Protein AF-A0AAD9F6G5-F1 (afdb_monomer_lite)

Organism: Dissostichus eleginoides (NCBI:txid100907)

Radius of gyration: 24.97 Å; chains: 1; bounding box: 61×68×65 Å

Structure (mmCIF, N/CA/C/O backbone):
data_AF-A0AAD9F6G5-F1
#
_entry.id   AF-A0AAD9F6G5-F1
#
loop_
_atom_site.group_PDB
_atom_site.id
_atom_site.type_symbol
_atom_site.label_atom_id
_atom_site.label_alt_id
_atom_site.label_comp_id
_atom_site.label_asym_id
_atom_site.label_entity_id
_atom_site.label_seq_id
_atom_site.pdbx_PDB_ins_code
_atom_site.Cartn_x
_atom_site.Cartn_y
_atom_site.Cartn_z
_atom_site.occupancy
_atom_site.B_iso_or_equiv
_atom_site.auth_seq_id
_atom_site.auth_comp_id
_atom_site.auth_asym_id
_atom_site.auth_atom_id
_atom_site.pdbx_PDB_model_num
ATOM 1 N N . MET A 1 1 ? 12.691 2.888 -4.942 1.00 95.12 1 MET A N 1
ATOM 2 C CA . MET A 1 1 ? 13.047 1.694 -5.724 1.00 95.12 1 MET A CA 1
ATOM 3 C C . MET A 1 1 ? 12.243 1.612 -7.012 1.00 95.12 1 MET A C 1
ATOM 5 O O . MET A 1 1 ? 12.712 2.233 -7.939 1.00 95.12 1 MET A O 1
ATOM 9 N N . VAL A 1 2 ? 11.042 1.010 -7.090 1.00 97.19 2 VAL A N 1
ATOM 10 C CA . VAL A 1 2 ? 10.309 0.864 -8.382 1.00 97.19 2 VAL A CA 1
ATOM 11 C C . VAL A 1 2 ? 10.250 2.164 -9.191 1.00 97.19 2 VAL A C 1
ATOM 13 O O . VAL A 1 2 ? 10.696 2.190 -10.323 1.00 97.19 2 VAL A O 1
ATOM 16 N N . ARG A 1 3 ? 9.795 3.270 -8.582 1.00 97.88 3 ARG A N 1
ATOM 17 C CA . ARG A 1 3 ? 9.735 4.580 -9.257 1.00 97.88 3 ARG A CA 1
ATOM 18 C C . ARG A 1 3 ? 11.084 5.052 -9.807 1.00 97.88 3 ARG A C 1
ATOM 20 O O . ARG A 1 3 ? 11.132 5.600 -10.886 1.00 97.88 3 ARG A O 1
ATOM 27 N N . GLU A 1 4 ? 12.164 4.816 -9.077 1.00 97.19 4 GLU A N 1
ATOM 28 C CA . GLU A 1 4 ? 13.515 5.221 -9.479 1.00 97.19 4 GLU A CA 1
ATOM 29 C C . GLU A 1 4 ? 14.065 4.334 -10.606 1.00 97.19 4 GLU A C 1
ATOM 31 O O . GLU A 1 4 ? 14.664 4.842 -11.544 1.00 97.19 4 GLU A O 1
ATOM 36 N N . MET A 1 5 ? 13.814 3.023 -10.538 1.00 97.56 5 MET A N 1
ATOM 37 C CA . MET A 1 5 ? 14.239 2.045 -11.550 1.00 97.56 5 MET A CA 1
ATOM 38 C C . MET A 1 5 ? 13.488 2.194 -12.877 1.00 97.56 5 MET A C 1
ATOM 40 O O . MET A 1 5 ? 14.082 2.043 -13.942 1.00 97.56 5 MET A O 1
ATOM 44 N N . GLU A 1 6 ? 12.207 2.553 -12.793 1.00 98.31 6 GLU A N 1
ATOM 45 C CA . GLU A 1 6 ? 11.302 2.781 -13.926 1.00 98.31 6 GLU A CA 1
ATOM 46 C C . GLU A 1 6 ? 11.238 4.255 -14.368 1.00 98.31 6 GLU A C 1
ATOM 48 O O . GLU A 1 6 ? 10.340 4.646 -15.106 1.00 98.31 6 GLU A O 1
ATOM 53 N N . GLY A 1 7 ? 12.148 5.114 -13.893 1.00 97.81 7 GLY A N 1
ATOM 54 C CA . GLY A 1 7 ? 12.250 6.497 -14.378 1.00 97.81 7 GLY A CA 1
ATOM 55 C C . GLY A 1 7 ? 11.065 7.422 -14.043 1.00 97.81 7 GLY A C 1
ATOM 56 O O . GLY A 1 7 ? 10.903 8.484 -14.649 1.00 97.81 7 GLY A O 1
ATOM 57 N N . LEU A 1 8 ? 10.236 7.032 -13.073 1.00 98.25 8 LEU A N 1
ATOM 58 C CA . LEU A 1 8 ? 9.065 7.770 -12.611 1.00 98.25 8 LEU A CA 1
ATOM 59 C C . LEU A 1 8 ? 9.443 8.821 -11.564 1.00 98.25 8 LEU A C 1
ATOM 61 O O . LEU A 1 8 ? 10.289 8.605 -10.693 1.00 98.25 8 LEU A O 1
ATOM 65 N N . GLU A 1 9 ? 8.695 9.920 -11.542 1.00 96.88 9 GLU A N 1
ATOM 66 C CA . GLU A 1 9 ? 8.781 10.893 -10.455 1.00 96.88 9 GLU A CA 1
ATOM 67 C C . GLU A 1 9 ? 8.550 10.266 -9.064 1.00 96.88 9 GLU A C 1
ATOM 69 O O . GLU A 1 9 ? 7.876 9.242 -8.897 1.00 96.88 9 GLU A O 1
ATOM 74 N N . ALA A 1 10 ? 9.086 10.918 -8.028 1.00 93.25 10 ALA A N 1
ATOM 75 C CA . ALA A 1 10 ? 9.046 10.436 -6.651 1.00 93.25 10 ALA A CA 1
ATOM 76 C C . ALA A 1 10 ? 7.617 10.244 -6.099 1.00 93.25 10 ALA A C 1
ATOM 78 O O . ALA A 1 10 ? 6.639 10.802 -6.587 1.00 93.25 10 ALA A O 1
ATOM 79 N N . SER A 1 11 ? 7.488 9.491 -5.001 1.00 90.12 11 SER A N 1
ATOM 80 C CA . SER A 1 11 ? 6.200 9.072 -4.417 1.00 90.12 11 SER A CA 1
ATOM 81 C C . SER A 1 11 ? 5.229 10.201 -4.029 1.00 90.12 11 SER A C 1
ATOM 83 O O . SER A 1 11 ? 4.053 9.918 -3.817 1.00 90.12 11 SER A O 1
ATOM 85 N N . GLY A 1 12 ? 5.697 11.446 -3.898 1.00 92.12 12 GLY A N 1
ATOM 86 C CA . GLY A 1 12 ? 4.862 12.624 -3.626 1.00 92.12 12 GLY A CA 1
ATOM 87 C C . GLY A 1 12 ? 4.314 13.328 -4.876 1.00 92.12 12 GLY A C 1
ATOM 88 O O . GLY A 1 12 ? 3.539 14.266 -4.731 1.00 92.12 12 GLY A O 1
ATOM 89 N N . SER A 1 13 ? 4.698 12.887 -6.079 1.00 94.94 13 SER A N 1
ATOM 90 C CA . SER A 1 13 ? 4.273 13.456 -7.367 1.00 94.94 13 SER A CA 1
ATOM 91 C C . SER A 1 13 ? 2.762 13.409 -7.562 1.00 94.94 13 SER A C 1
ATOM 93 O O . SER A 1 13 ? 2.105 12.519 -7.025 1.00 94.94 13 SER A O 1
ATOM 95 N N . THR A 1 14 ? 2.208 14.320 -8.366 1.00 96.94 14 THR A N 1
ATOM 96 C CA . THR A 1 14 ? 0.820 14.293 -8.853 1.00 96.94 14 THR A CA 1
ATOM 97 C C . THR A 1 14 ? 0.417 12.943 -9.456 1.00 96.94 14 THR A C 1
ATOM 99 O O . THR A 1 14 ? -0.710 12.525 -9.219 1.00 96.94 14 THR A O 1
ATOM 102 N N . TYR A 1 15 ? 1.317 12.222 -10.138 1.00 97.69 15 TYR A N 1
ATOM 103 C CA . TYR A 1 15 ? 1.040 10.878 -10.669 1.00 97.69 15 TYR A CA 1
ATOM 104 C C . TYR A 1 15 ? 1.183 9.828 -9.570 1.00 97.69 15 TYR A C 1
ATOM 106 O O . TYR A 1 15 ? 2.285 9.494 -9.116 1.00 97.69 15 TYR A O 1
ATOM 114 N N . VAL A 1 16 ? 0.042 9.326 -9.102 1.00 97.12 16 VAL A N 1
ATOM 115 C CA . VAL A 1 16 ? -0.064 8.583 -7.840 1.00 97.12 16 VAL A CA 1
ATOM 116 C C . VAL A 1 16 ? 0.385 7.126 -7.974 1.00 97.12 16 VAL A C 1
ATOM 118 O O . VAL A 1 16 ? 0.993 6.564 -7.050 1.00 97.12 16 VAL A O 1
ATOM 121 N N . CYS A 1 17 ? 0.149 6.525 -9.139 1.00 97.75 17 CYS A N 1
ATOM 122 C CA . CYS A 1 17 ? 0.339 5.103 -9.369 1.00 97.75 17 CYS A CA 1
ATOM 123 C C . CYS A 1 17 ? 1.651 4.799 -10.104 1.00 97.75 17 CYS A C 1
ATOM 125 O O . CYS A 1 17 ? 2.264 5.660 -10.725 1.00 97.75 17 CYS A O 1
ATOM 127 N N . THR A 1 18 ? 2.113 3.556 -9.975 1.00 98.31 18 THR A N 1
ATOM 128 C CA . THR A 1 18 ? 3.193 3.004 -10.814 1.00 98.31 18 THR A CA 1
ATOM 129 C C . THR A 1 18 ? 2.649 2.022 -11.848 1.00 98.31 18 THR A C 1
ATOM 131 O O . THR A 1 18 ? 3.441 1.392 -12.527 1.00 98.31 18 THR A O 1
ATOM 134 N N . LEU A 1 19 ? 1.327 1.840 -11.889 1.00 98.44 19 LEU A N 1
ATOM 135 C CA . LEU A 1 19 ? 0.634 0.848 -12.708 1.00 98.44 19 LEU A CA 1
ATOM 136 C C . LEU A 1 19 ? -0.303 1.526 -13.713 1.00 98.44 19 LEU A C 1
ATOM 138 O O . LEU A 1 19 ? -0.392 1.074 -14.842 1.00 98.44 19 LEU A O 1
ATOM 142 N N . CYS A 1 20 ? -0.948 2.630 -13.330 1.00 98.31 20 CYS A N 1
ATOM 143 C CA . CYS A 1 20 ? -1.782 3.450 -14.209 1.00 98.31 20 CYS A CA 1
ATOM 144 C C . CYS A 1 20 ? -1.284 4.901 -14.282 1.00 98.31 20 CYS A C 1
ATOM 146 O O . CYS A 1 20 ? -0.356 5.299 -13.566 1.00 98.31 20 CYS A O 1
ATOM 148 N N . ASP A 1 21 ? -1.939 5.700 -15.122 1.00 98.25 21 ASP A N 1
ATOM 149 C CA . ASP A 1 21 ? -1.570 7.091 -15.404 1.00 98.25 21 ASP A CA 1
ATOM 150 C C . ASP A 1 21 ? -2.348 8.148 -14.635 1.00 98.25 21 ASP A C 1
ATOM 152 O O . ASP A 1 21 ? -2.120 9.342 -14.828 1.00 98.25 21 ASP A O 1
ATOM 156 N N . SER A 1 22 ? -3.222 7.726 -13.729 1.00 97.94 22 SER A N 1
ATOM 157 C CA . SER A 1 22 ? -4.074 8.645 -12.991 1.00 97.94 22 SER A CA 1
ATOM 158 C C . SER A 1 22 ? -3.275 9.607 -12.123 1.00 97.94 22 SER A C 1
ATOM 160 O O . SER A 1 22 ? -2.313 9.256 -11.418 1.00 97.94 22 SER A O 1
ATOM 162 N N . THR A 1 23 ? -3.728 10.851 -12.132 1.00 98.12 23 THR A N 1
ATOM 163 C CA . THR A 1 23 ? -3.299 11.854 -11.172 1.00 98.12 23 THR A CA 1
ATOM 164 C C . THR A 1 23 ? -3.948 11.603 -9.811 1.00 98.12 23 THR A C 1
ATOM 166 O O . THR A 1 23 ? -4.908 10.851 -9.656 1.00 98.12 23 THR A O 1
ATOM 169 N N . ARG A 1 24 ? -3.426 12.256 -8.775 1.00 97.44 24 ARG A N 1
ATOM 170 C CA . ARG A 1 24 ? -3.954 12.147 -7.414 1.00 97.44 24 ARG A CA 1
ATOM 171 C C . ARG A 1 24 ? -5.363 12.717 -7.260 1.00 97.44 24 ARG A C 1
ATOM 173 O O . ARG A 1 24 ? -6.097 12.209 -6.418 1.00 97.44 24 ARG A O 1
ATOM 180 N N . ALA A 1 25 ? -5.702 13.752 -8.026 1.00 97.19 25 ALA A N 1
ATOM 181 C CA . ALA A 1 25 ? -7.039 14.334 -8.018 1.00 97.19 25 ALA A CA 1
ATOM 182 C C . ALA A 1 25 ? -8.034 13.363 -8.670 1.00 97.19 25 ALA A C 1
ATOM 184 O O . ALA A 1 25 ? -8.967 12.924 -8.001 1.00 97.19 25 ALA A O 1
ATOM 185 N N . GLU A 1 26 ? -7.746 12.907 -9.891 1.00 97.50 26 GLU A N 1
ATOM 186 C CA . GLU A 1 26 ? -8.577 11.930 -10.614 1.00 97.50 26 GLU A CA 1
ATOM 187 C C . GLU A 1 26 ? -8.764 10.635 -9.816 1.00 97.50 26 GLU A C 1
ATOM 189 O O . GLU A 1 26 ? -9.881 10.154 -9.653 1.00 97.50 26 GLU A O 1
ATOM 194 N N . ALA A 1 27 ? -7.685 10.101 -9.235 1.00 97.69 27 ALA A N 1
ATOM 195 C CA . ALA A 1 27 ? -7.738 8.891 -8.417 1.00 97.69 27 ALA A CA 1
ATOM 196 C C . ALA A 1 27 ? -8.505 9.068 -7.093 1.00 97.69 27 ALA A C 1
ATOM 198 O O . ALA A 1 27 ? -8.837 8.077 -6.445 1.00 97.69 27 ALA A O 1
ATOM 199 N N . SER A 1 28 ? -8.732 10.307 -6.646 1.00 97.12 28 SER A N 1
ATOM 200 C CA . SER A 1 28 ? -9.577 10.594 -5.481 1.00 97.12 28 SER A CA 1
ATOM 201 C C . SER A 1 28 ? -11.049 10.774 -5.846 1.00 97.12 28 SER A C 1
ATOM 203 O O . SER A 1 28 ? -11.906 10.507 -5.010 1.00 97.12 28 SER A O 1
ATOM 205 N N . GLU A 1 29 ? -11.340 11.187 -7.081 1.00 96.75 29 GLU A N 1
ATOM 206 C CA . GLU A 1 29 ? -12.704 11.300 -7.608 1.00 96.75 29 GLU A CA 1
ATOM 207 C C . GLU A 1 29 ? -13.250 9.933 -8.029 1.00 96.75 29 GLU A C 1
ATOM 209 O O . GLU A 1 29 ? -14.368 9.569 -7.674 1.00 96.75 29 GLU A O 1
ATOM 214 N N . ASN A 1 30 ? -12.431 9.142 -8.721 1.00 97.19 30 ASN A N 1
ATOM 215 C CA . ASN A 1 30 ? -12.724 7.764 -9.083 1.00 97.19 30 ASN A CA 1
ATOM 216 C C . ASN A 1 30 ? -11.659 6.859 -8.459 1.00 97.19 30 ASN A C 1
ATOM 218 O O . ASN A 1 30 ? -10.519 6.835 -8.913 1.00 97.19 30 ASN A O 1
ATOM 222 N N . MET A 1 31 ? -12.006 6.131 -7.394 1.00 98.25 31 MET A N 1
ATOM 223 C CA . MET A 1 31 ? -11.020 5.363 -6.618 1.00 98.25 31 MET A CA 1
ATOM 224 C C . MET A 1 31 ? -10.816 3.922 -7.099 1.00 98.25 31 MET A C 1
ATOM 226 O O . MET A 1 31 ? -9.783 3.337 -6.774 1.00 98.25 31 MET A O 1
ATOM 230 N N . VAL A 1 32 ? -11.778 3.339 -7.821 1.00 97.94 32 VAL A N 1
ATOM 231 C CA . VAL A 1 32 ? -11.829 1.880 -8.056 1.00 97.94 32 VAL A CA 1
ATOM 232 C C . VAL A 1 32 ? -11.757 1.476 -9.525 1.00 97.94 32 VAL A C 1
ATOM 234 O O . VAL A 1 32 ? -11.307 0.373 -9.808 1.00 97.94 32 VAL A O 1
ATOM 237 N N . LEU A 1 33 ? -12.154 2.340 -10.464 1.00 97.25 33 LEU A N 1
ATOM 238 C CA . LEU A 1 33 ? -12.160 1.999 -11.889 1.00 97.25 33 LEU A CA 1
ATOM 239 C C . LEU A 1 33 ? -10.878 2.488 -12.562 1.00 97.25 33 LEU A C 1
ATOM 241 O O . LEU A 1 33 ? -10.830 3.602 -13.082 1.00 97.25 33 LEU A O 1
ATOM 245 N N . HIS A 1 34 ? -9.851 1.639 -12.551 1.00 98.44 34 HIS A N 1
ATOM 246 C CA . HIS A 1 34 ? -8.586 1.862 -13.253 1.00 98.44 34 HIS A CA 1
ATOM 247 C C . HIS A 1 34 ? -8.064 0.547 -13.820 1.00 98.44 34 HIS A C 1
ATOM 249 O O . HIS A 1 34 ? -8.294 -0.503 -13.229 1.00 98.44 34 HIS A O 1
ATOM 255 N N . SER A 1 35 ? -7.307 0.621 -14.909 1.00 97.50 35 SER A N 1
ATOM 256 C CA . SER A 1 35 ? -6.577 -0.511 -15.488 1.00 97.50 35 SER A CA 1
ATOM 257 C C . SER A 1 35 ? -5.069 -0.305 -15.370 1.00 97.50 35 SER A C 1
ATOM 259 O O . SER A 1 35 ? -4.591 0.831 -15.248 1.00 97.50 35 SER A O 1
ATOM 261 N N . VAL A 1 36 ? -4.299 -1.394 -15.386 1.00 98.19 36 VAL A N 1
ATOM 262 C CA . VAL A 1 36 ? -2.843 -1.315 -15.530 1.00 98.19 36 VAL A CA 1
ATOM 263 C C . VAL A 1 36 ? -2.514 -0.902 -16.967 1.00 98.19 36 VAL A C 1
ATOM 265 O O . VAL A 1 36 ? -2.878 -1.581 -17.922 1.00 98.19 36 VAL A O 1
ATOM 268 N N . THR A 1 37 ? -1.822 0.225 -17.120 1.00 97.31 37 THR A N 1
ATOM 269 C CA . THR A 1 37 ? -1.370 0.749 -18.419 1.00 97.31 37 THR A CA 1
ATOM 270 C C . THR A 1 37 ? 0.146 0.722 -18.542 1.00 97.31 37 THR A C 1
ATOM 272 O O . THR A 1 37 ? 0.664 0.290 -19.563 1.00 97.31 37 THR A O 1
ATOM 275 N N . ARG A 1 38 ? 0.864 1.103 -17.478 1.00 97.94 38 ARG A N 1
ATOM 276 C CA . ARG A 1 38 ? 2.320 1.281 -17.506 1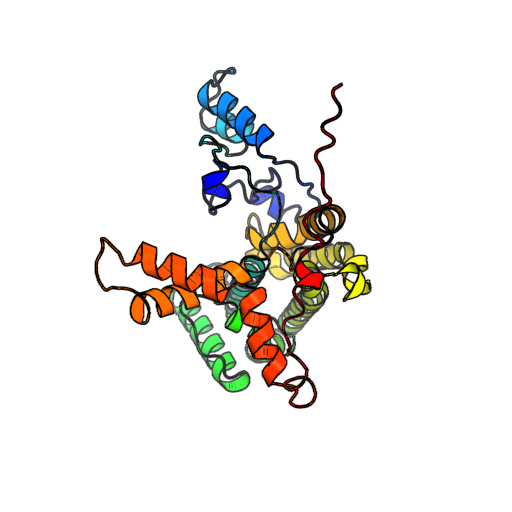.00 97.94 38 ARG A CA 1
ATOM 277 C C . ARG A 1 38 ? 3.067 -0.036 -17.653 1.00 97.94 38 ARG A C 1
ATOM 279 O O . ARG A 1 38 ? 2.850 -0.976 -16.887 1.00 97.94 38 ARG A O 1
ATOM 286 N N . SER A 1 39 ? 4.055 -0.031 -18.541 1.00 98.00 39 SER A N 1
ATOM 287 C CA . SER A 1 39 ? 5.040 -1.101 -18.715 1.00 98.00 39 SER A CA 1
ATOM 288 C C . SER A 1 39 ? 6.450 -0.535 -18.900 1.00 98.00 39 SER A C 1
ATOM 290 O O . SER A 1 39 ? 6.622 0.660 -19.145 1.00 98.00 39 SER A O 1
ATOM 292 N N . HIS A 1 40 ? 7.469 -1.389 -18.795 1.00 98.38 40 HIS A N 1
ATOM 293 C CA . HIS A 1 40 ? 8.862 -0.975 -18.967 1.00 98.38 40 HIS A CA 1
ATOM 294 C C . HIS A 1 40 ? 9.142 -0.410 -20.368 1.00 98.38 40 HIS A C 1
ATOM 296 O O . HIS A 1 40 ? 9.739 0.657 -20.504 1.00 98.38 40 HIS A O 1
ATOM 302 N N . VAL A 1 41 ? 8.651 -1.097 -21.406 1.00 98.31 41 VAL A N 1
ATOM 303 C CA . VAL A 1 41 ? 8.777 -0.664 -22.808 1.00 98.31 41 VAL A CA 1
ATOM 304 C C . VAL A 1 41 ? 8.102 0.689 -23.012 1.00 98.31 41 VAL A C 1
ATOM 306 O O . VAL A 1 41 ? 8.710 1.611 -23.547 1.00 98.31 41 VAL A O 1
ATOM 309 N N . GLU A 1 42 ? 6.887 0.856 -22.491 1.00 98.31 42 GLU A N 1
ATOM 310 C CA . GLU A 1 42 ? 6.180 2.130 -22.602 1.00 98.31 42 GLU A CA 1
ATOM 311 C C . GLU A 1 42 ? 6.905 3.265 -21.860 1.00 98.31 42 GLU A C 1
ATOM 313 O O . GLU A 1 42 ? 6.970 4.390 -22.355 1.00 98.31 42 GLU A O 1
ATOM 318 N N . ASN A 1 43 ? 7.494 2.998 -20.690 1.00 98.56 43 ASN A N 1
ATOM 319 C CA . ASN A 1 43 ? 8.274 4.005 -19.972 1.00 98.56 43 ASN A CA 1
ATOM 320 C C . ASN A 1 43 ? 9.537 4.416 -20.753 1.00 98.56 43 ASN A C 1
ATOM 322 O O . ASN A 1 43 ? 9.924 5.584 -20.698 1.00 98.56 43 ASN A O 1
ATOM 326 N N . LEU A 1 44 ? 10.178 3.496 -21.488 1.00 98.75 44 LEU A N 1
ATOM 327 C CA . LEU A 1 44 ? 11.306 3.825 -22.367 1.00 98.75 44 LEU A CA 1
ATOM 328 C C . LEU A 1 44 ? 10.867 4.765 -23.496 1.00 98.75 44 LEU A C 1
ATOM 330 O O . LEU A 1 44 ? 11.507 5.796 -23.708 1.00 98.75 44 LEU A O 1
ATOM 334 N N . ASP A 1 45 ? 9.744 4.469 -24.150 1.00 98.50 45 ASP A N 1
ATOM 335 C CA . ASP A 1 45 ? 9.194 5.310 -25.219 1.00 98.50 45 ASP A CA 1
ATOM 336 C C . ASP A 1 45 ? 8.791 6.697 -24.695 1.00 98.50 45 ASP A C 1
ATOM 338 O O . ASP A 1 45 ? 9.143 7.728 -25.276 1.00 98.50 45 ASP A O 1
ATOM 342 N N . ARG A 1 46 ? 8.120 6.746 -23.537 1.00 98.62 46 ARG A N 1
ATOM 343 C CA . ARG A 1 46 ? 7.763 8.000 -22.852 1.00 98.62 46 ARG A CA 1
ATOM 344 C C . ARG A 1 46 ? 8.996 8.825 -22.499 1.00 98.62 46 ARG A C 1
ATOM 346 O O . ARG A 1 46 ? 8.967 10.047 -22.642 1.00 98.62 46 ARG A O 1
ATOM 353 N N . TYR A 1 47 ? 10.085 8.184 -22.077 1.00 98.69 47 TYR A N 1
ATOM 354 C CA . TYR A 1 47 ? 11.340 8.882 -21.818 1.00 98.69 47 TYR A CA 1
ATOM 355 C C . TYR A 1 47 ? 11.961 9.462 -23.097 1.00 98.69 47 TYR A C 1
ATOM 357 O O . TYR A 1 47 ? 12.466 10.586 -23.070 1.00 98.69 47 TYR A O 1
ATOM 365 N N . GLU A 1 48 ? 11.914 8.751 -24.226 1.00 98.69 48 GLU A N 1
ATOM 366 C CA . GLU A 1 48 ? 12.413 9.305 -25.490 1.00 98.69 48 GLU A CA 1
ATOM 367 C C . GLU A 1 48 ? 11.575 10.508 -25.948 1.00 98.69 48 GLU A C 1
ATOM 369 O O . GLU A 1 48 ? 12.149 11.505 -26.394 1.00 98.69 48 GLU A O 1
ATOM 374 N N . ILE A 1 49 ? 10.253 10.494 -25.738 1.00 98.62 49 ILE A N 1
ATOM 375 C CA . ILE A 1 49 ? 9.386 11.667 -25.955 1.00 98.62 49 ILE A CA 1
ATOM 376 C C . ILE A 1 49 ? 9.789 12.820 -25.026 1.00 98.62 49 ILE A C 1
ATOM 378 O O . ILE A 1 49 ? 9.963 13.944 -25.496 1.00 98.62 49 ILE A O 1
ATOM 382 N N . TRP A 1 50 ? 9.994 12.551 -23.732 1.00 98.56 50 TRP A N 1
ATOM 383 C CA . TRP A 1 50 ? 10.437 13.551 -22.752 1.00 98.56 50 TRP A CA 1
ATOM 384 C C . TRP A 1 50 ? 11.768 14.203 -23.153 1.00 98.56 50 TRP A C 1
ATOM 386 O O . TRP A 1 50 ? 11.917 15.422 -23.104 1.00 98.56 50 TRP A O 1
ATOM 396 N N . ARG A 1 51 ? 12.746 13.396 -23.575 1.00 98.44 51 ARG A N 1
ATOM 397 C CA . ARG A 1 51 ? 14.093 13.868 -23.913 1.00 98.44 51 ARG A CA 1
ATOM 398 C C . ARG A 1 51 ? 14.143 14.616 -25.246 1.00 98.44 51 ARG A C 1
ATOM 400 O O . ARG A 1 51 ? 14.932 15.548 -25.378 1.00 98.44 51 ARG A O 1
ATOM 407 N N . THR A 1 52 ? 13.373 14.178 -26.242 1.00 98.38 52 THR A N 1
ATOM 408 C CA . THR A 1 52 ? 13.401 14.765 -27.593 1.00 98.38 52 THR A CA 1
ATOM 409 C C . THR A 1 52 ? 12.423 15.923 -27.768 1.00 98.38 52 THR A C 1
ATOM 411 O O . THR A 1 52 ? 12.671 16.769 -28.621 1.00 98.38 52 THR A O 1
ATOM 414 N N . ASN A 1 53 ? 11.354 15.979 -26.964 1.00 98.31 53 ASN A N 1
ATOM 415 C CA . ASN A 1 53 ? 10.260 16.948 -27.057 1.00 98.31 53 ASN A CA 1
ATOM 416 C C . ASN A 1 53 ? 9.832 17.225 -28.516 1.00 98.31 53 ASN A C 1
ATOM 418 O O . ASN A 1 53 ? 9.946 18.355 -29.001 1.00 98.31 53 ASN A O 1
ATOM 422 N N . PRO A 1 54 ? 9.347 16.203 -29.248 1.00 98.25 54 PRO A N 1
ATOM 423 C CA . PRO A 1 54 ? 9.100 16.312 -30.687 1.00 98.25 54 PRO A CA 1
ATOM 424 C C . PRO A 1 54 ? 7.983 17.308 -31.031 1.00 98.25 54 PRO A C 1
ATOM 426 O O . PRO A 1 54 ? 7.906 17.781 -32.162 1.00 98.25 54 PRO A O 1
ATOM 429 N N . PHE A 1 55 ? 7.133 17.645 -30.058 1.00 97.81 55 PHE A N 1
ATOM 430 C CA . PHE A 1 55 ? 6.016 18.577 -30.209 1.00 97.81 55 PHE A CA 1
ATOM 431 C C . PHE A 1 55 ? 6.342 20.000 -29.733 1.00 97.81 55 PHE A C 1
ATOM 433 O O . PHE A 1 55 ? 5.490 20.876 -29.841 1.00 97.81 55 PHE A O 1
ATOM 440 N N . SER A 1 56 ? 7.568 20.252 -29.249 1.00 97.75 56 SER A N 1
ATOM 441 C CA . SER A 1 56 ? 8.001 21.559 -28.724 1.00 97.75 56 SER A CA 1
ATOM 442 C C . SER A 1 56 ? 7.072 22.122 -27.638 1.00 97.75 56 SER A C 1
ATOM 444 O O . SER A 1 56 ? 6.822 23.324 -27.577 1.00 97.75 56 SER A O 1
ATOM 446 N N . GLU A 1 57 ? 6.557 21.242 -26.783 1.00 98.19 57 GLU A N 1
ATOM 447 C CA . GLU A 1 57 ? 5.650 21.589 -25.688 1.00 98.19 57 GLU A CA 1
ATOM 448 C C . GLU A 1 57 ? 6.389 22.278 -24.542 1.00 98.19 57 GLU A C 1
ATOM 450 O O . GLU A 1 57 ? 7.600 22.094 -24.355 1.00 98.19 57 GLU A O 1
ATOM 455 N N . SER A 1 58 ? 5.649 23.046 -23.740 1.00 98.31 58 SER A N 1
ATOM 456 C CA . SER A 1 58 ? 6.166 23.551 -22.470 1.00 98.31 58 SER A CA 1
ATOM 457 C C . SER A 1 58 ? 6.447 22.403 -21.490 1.00 98.31 58 SER A C 1
ATOM 459 O O . SER A 1 58 ? 5.975 21.279 -21.657 1.00 98.31 58 SER A O 1
ATOM 461 N N . VAL A 1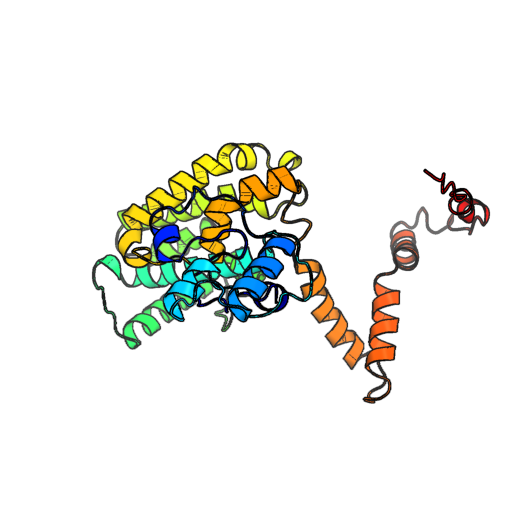 59 ? 7.220 22.674 -20.434 1.00 97.94 59 VAL A N 1
ATOM 462 C CA . VAL A 1 59 ? 7.606 21.643 -19.452 1.00 97.94 59 VAL A CA 1
ATOM 463 C C . VAL A 1 59 ? 6.388 20.992 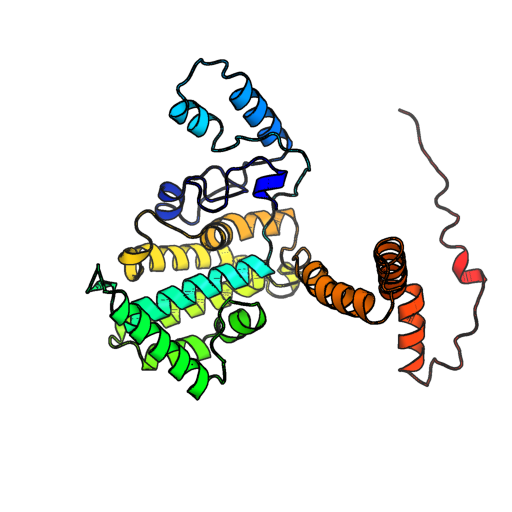-18.791 1.00 97.94 59 VAL A C 1
ATOM 465 O O . VAL A 1 59 ? 6.387 19.777 -18.599 1.00 97.94 59 VAL A O 1
ATOM 468 N N . ASP A 1 60 ? 5.355 21.770 -18.463 1.00 97.94 60 ASP A N 1
ATOM 469 C CA . ASP A 1 60 ? 4.158 21.254 -17.791 1.00 97.94 60 ASP A CA 1
ATOM 470 C C . ASP A 1 60 ? 3.288 20.407 -18.733 1.00 97.94 60 ASP A C 1
ATOM 472 O O . ASP A 1 60 ? 2.826 19.335 -18.339 1.00 97.94 60 ASP A O 1
ATOM 476 N N . GLU A 1 61 ? 3.126 20.838 -19.987 1.00 98.31 61 GLU A N 1
ATOM 477 C CA . GLU A 1 61 ? 2.417 20.080 -21.028 1.00 98.31 61 GLU A CA 1
ATOM 478 C C . GLU A 1 61 ? 3.148 18.775 -21.361 1.00 98.31 61 GLU A C 1
ATOM 480 O O . GLU A 1 61 ? 2.535 17.707 -21.373 1.00 98.31 61 GLU A O 1
ATOM 485 N N . LEU A 1 62 ? 4.473 18.831 -21.537 1.00 98.50 62 LEU A N 1
ATOM 486 C CA . LEU A 1 62 ? 5.290 17.655 -21.826 1.00 98.50 62 LEU A CA 1
ATOM 487 C C . LEU A 1 62 ? 5.272 16.667 -20.655 1.00 98.50 62 LEU A C 1
ATOM 489 O O . LEU A 1 62 ? 5.138 15.460 -20.863 1.00 98.50 62 LEU A O 1
ATOM 493 N N . ARG A 1 63 ? 5.364 17.169 -19.415 1.00 98.31 63 ARG A N 1
ATOM 494 C CA . ARG A 1 63 ? 5.249 16.362 -18.193 1.00 98.31 63 ARG A CA 1
ATOM 495 C C . ARG A 1 63 ? 3.900 15.650 -18.127 1.00 98.31 63 ARG A C 1
ATOM 497 O O . ARG A 1 63 ? 3.860 14.491 -17.696 1.00 98.31 63 ARG A O 1
ATOM 504 N N . ASP A 1 64 ? 2.822 16.317 -18.545 1.00 98.31 64 ASP A N 1
ATOM 505 C CA . ASP A 1 64 ? 1.514 15.677 -18.637 1.00 98.31 64 ASP A CA 1
ATOM 506 C C . ASP A 1 64 ? 1.425 14.651 -19.762 1.00 98.31 64 ASP A C 1
ATOM 508 O O . ASP A 1 64 ? 0.931 13.548 -19.528 1.00 98.31 64 ASP A O 1
ATOM 512 N N . ARG A 1 65 ? 1.985 14.939 -20.938 1.00 98.25 65 ARG A N 1
ATOM 513 C CA . ARG A 1 65 ? 2.044 13.989 -22.054 1.00 98.25 65 ARG A CA 1
ATOM 514 C C . ARG A 1 65 ? 2.724 12.680 -21.661 1.00 98.25 65 ARG A C 1
ATOM 516 O O . ARG A 1 65 ? 2.197 11.610 -21.953 1.00 98.25 65 ARG A O 1
ATOM 523 N N . VAL A 1 66 ? 3.865 12.753 -20.977 1.00 98.38 66 VAL A N 1
ATOM 524 C CA . VAL A 1 66 ? 4.643 11.566 -20.567 1.00 98.38 66 VAL A CA 1
ATOM 525 C C . VAL A 1 66 ? 4.220 11.003 -19.206 1.00 98.38 66 VAL A C 1
ATOM 527 O O . VAL A 1 66 ? 4.849 10.076 -18.692 1.00 98.38 66 VAL A O 1
ATOM 530 N N . LYS A 1 67 ? 3.168 11.565 -18.595 1.00 98.38 67 LYS A N 1
ATOM 531 C CA . LYS A 1 67 ? 2.582 11.132 -17.316 1.00 98.38 67 LYS A CA 1
ATOM 532 C C . LYS A 1 67 ? 3.622 10.990 -16.190 1.00 98.38 67 LYS A C 1
ATOM 534 O O . LYS A 1 67 ? 3.571 10.065 -15.372 1.00 98.38 67 LYS A O 1
ATOM 539 N N . GLY A 1 68 ? 4.577 11.921 -16.134 1.00 97.50 68 GLY A N 1
ATOM 540 C CA . GLY A 1 68 ? 5.604 11.979 -15.086 1.00 97.50 68 GLY A CA 1
ATOM 541 C C . GLY A 1 68 ? 6.737 10.950 -15.205 1.00 97.50 68 GLY A C 1
ATOM 542 O O . GLY A 1 68 ? 7.317 10.575 -14.181 1.00 97.50 68 GLY A O 1
ATOM 543 N N . VAL A 1 69 ? 7.046 10.478 -16.417 1.00 98.50 69 VAL A N 1
ATOM 544 C CA . VAL A 1 69 ? 8.323 9.817 -16.736 1.00 98.50 69 VAL A CA 1
ATOM 545 C C . VAL A 1 69 ? 9.353 10.897 -17.072 1.00 98.50 69 VAL A C 1
ATOM 547 O O . VAL A 1 69 ? 9.197 11.610 -18.056 1.00 98.50 69 VAL A O 1
ATOM 550 N N . SER A 1 70 ? 10.394 11.042 -16.255 1.00 97.38 70 SER A N 1
ATOM 551 C CA . SER A 1 70 ? 11.395 12.116 -16.415 1.00 97.38 70 SER A CA 1
ATOM 552 C C . SER A 1 70 ? 12.844 11.632 -16.390 1.00 97.38 70 SER A C 1
ATOM 554 O O . SER A 1 70 ? 13.768 12.404 -16.658 1.00 97.38 70 SER A O 1
ATOM 556 N N . ALA A 1 71 ? 13.058 10.346 -16.117 1.00 98.31 71 ALA A N 1
ATOM 557 C CA . ALA A 1 71 ? 14.353 9.688 -16.183 1.00 98.31 71 ALA A CA 1
ATOM 558 C C . ALA A 1 71 ? 14.252 8.418 -17.031 1.00 98.31 71 ALA A C 1
ATOM 560 O O . ALA A 1 71 ? 13.166 7.870 -17.206 1.00 98.31 71 ALA A O 1
ATOM 561 N N . LYS A 1 72 ? 15.387 7.956 -17.565 1.00 98.44 72 LYS A N 1
ATOM 562 C CA . LYS A 1 72 ? 15.428 6.744 -18.382 1.00 98.44 72 LYS A CA 1
ATOM 563 C C . LYS A 1 72 ? 15.240 5.514 -17.486 1.00 98.44 72 LYS A C 1
ATOM 565 O O . LYS A 1 72 ? 16.064 5.331 -16.585 1.00 98.44 72 LYS A O 1
ATOM 570 N N . PRO A 1 73 ? 14.223 4.668 -17.723 1.00 98.06 73 PRO A N 1
ATOM 571 C CA . PRO A 1 73 ? 14.138 3.362 -17.082 1.00 98.06 73 PRO A CA 1
ATOM 572 C C . PRO A 1 73 ? 15.393 2.545 -17.388 1.00 98.06 73 PRO A C 1
ATOM 574 O O . PRO A 1 73 ? 15.880 2.557 -18.519 1.00 98.06 73 PRO A O 1
ATOM 577 N N . PHE A 1 74 ? 15.927 1.840 -16.394 1.00 96.12 74 PHE A N 1
ATOM 578 C CA . PHE A 1 74 ? 17.147 1.041 -16.582 1.00 96.12 74 PHE A CA 1
ATOM 579 C C . PHE A 1 74 ? 17.000 -0.424 -16.169 1.00 96.12 74 PHE A C 1
ATOM 581 O O . PHE A 1 74 ? 17.849 -1.239 -16.518 1.00 96.12 74 PHE A O 1
ATOM 588 N N . MET A 1 75 ? 15.956 -0.758 -15.410 1.00 97.62 75 MET A N 1
ATOM 589 C CA . MET A 1 75 ? 15.662 -2.116 -14.969 1.00 97.62 75 MET A CA 1
ATOM 590 C C . MET A 1 75 ? 14.160 -2.342 -15.064 1.00 97.62 75 MET A C 1
ATOM 592 O O . MET A 1 75 ? 13.396 -1.565 -14.495 1.00 97.62 75 MET A O 1
ATOM 596 N N . GLU A 1 76 ? 13.771 -3.398 -15.771 1.00 98.06 76 GLU A N 1
ATOM 597 C CA . GLU A 1 76 ? 12.379 -3.817 -15.893 1.00 98.06 76 GLU A CA 1
ATOM 598 C C . GLU A 1 76 ? 11.840 -4.319 -14.552 1.00 98.06 76 GLU A C 1
ATOM 600 O O . GLU A 1 76 ? 12.416 -5.201 -13.909 1.00 98.06 76 GLU A O 1
ATOM 605 N N . MET A 1 77 ? 10.713 -3.746 -14.138 1.00 96.69 77 MET A N 1
ATOM 606 C CA . MET A 1 77 ? 9.994 -4.107 -12.927 1.00 96.69 77 MET A CA 1
ATOM 607 C C . MET A 1 77 ? 8.608 -4.639 -13.285 1.00 96.69 77 MET A C 1
ATOM 609 O O . MET A 1 77 ? 7.777 -3.914 -13.832 1.00 96.69 77 MET A O 1
ATOM 613 N N . HIS A 1 78 ? 8.318 -5.883 -12.889 1.00 96.69 78 HIS A N 1
ATOM 614 C CA . HIS A 1 78 ? 6.989 -6.475 -13.078 1.00 96.69 78 HIS A CA 1
ATOM 615 C C . HIS A 1 78 ? 5.895 -5.587 -12.445 1.00 96.69 78 HIS A C 1
ATOM 617 O O . HIS A 1 78 ? 6.017 -5.227 -11.264 1.00 96.69 78 HIS A O 1
ATOM 623 N N . PRO A 1 79 ? 4.826 -5.216 -13.179 1.00 97.38 79 PRO A N 1
ATOM 624 C CA . PRO A 1 79 ? 3.812 -4.270 -12.712 1.00 97.38 79 PRO A CA 1
ATOM 625 C C . PRO A 1 79 ? 2.885 -4.896 -11.661 1.00 97.38 79 PRO A C 1
ATOM 627 O O . PRO A 1 79 ? 1.761 -5.300 -11.948 1.00 97.38 79 PRO A O 1
ATOM 630 N N . THR A 1 80 ? 3.347 -4.955 -10.412 1.00 98.00 80 THR A N 1
ATOM 631 C CA . THR A 1 80 ? 2.629 -5.560 -9.281 1.00 98.00 80 THR A CA 1
ATOM 632 C C . THR A 1 80 ? 2.583 -4.646 -8.042 1.00 98.00 80 THR A C 1
ATOM 634 O O . THR A 1 80 ? 3.011 -3.483 -8.056 1.00 98.00 80 THR A O 1
ATOM 637 N N . LEU A 1 81 ? 2.022 -5.157 -6.945 1.00 97.56 81 LEU A N 1
ATOM 638 C CA . LEU A 1 81 ? 1.895 -4.486 -5.653 1.00 97.56 81 LEU A CA 1
ATOM 639 C C . LEU A 1 81 ? 2.713 -5.222 -4.587 1.00 97.56 81 LEU A C 1
ATOM 641 O O . LEU A 1 81 ? 2.616 -6.431 -4.439 1.00 97.56 81 LEU A O 1
ATOM 645 N N . ASP A 1 82 ? 3.476 -4.484 -3.778 1.00 98.25 82 ASP A N 1
ATOM 646 C CA . ASP A 1 82 ? 4.147 -5.079 -2.623 1.00 98.25 82 ASP A CA 1
ATOM 647 C C . ASP A 1 82 ? 3.206 -5.169 -1.412 1.00 98.25 82 ASP A C 1
ATOM 649 O O . ASP A 1 82 ? 2.794 -4.149 -0.847 1.00 98.25 82 ASP A O 1
ATOM 653 N N . ALA A 1 83 ? 2.911 -6.395 -0.979 1.00 98.31 83 ALA A N 1
ATOM 654 C CA . ALA A 1 83 ? 1.955 -6.659 0.090 1.00 98.31 83 ALA A CA 1
ATOM 655 C C . ALA A 1 83 ? 2.384 -6.090 1.457 1.00 98.31 83 ALA A C 1
ATOM 657 O O . ALA A 1 83 ? 1.538 -5.652 2.239 1.00 98.31 83 ALA A O 1
ATOM 658 N N . LEU A 1 84 ? 3.687 -6.087 1.769 1.00 98.19 84 LEU A N 1
ATOM 659 C CA . LEU A 1 84 ? 4.194 -5.605 3.060 1.00 98.19 84 LEU A CA 1
ATOM 660 C C . LEU A 1 84 ? 4.057 -4.085 3.186 1.00 98.19 84 LEU A C 1
ATOM 662 O O . LEU A 1 84 ? 3.509 -3.580 4.170 1.00 98.19 84 LEU A O 1
ATOM 666 N N . HIS A 1 85 ? 4.565 -3.335 2.208 1.00 98.31 85 HIS A N 1
ATOM 667 C CA . HIS A 1 85 ? 4.498 -1.880 2.243 1.00 98.31 85 HIS A CA 1
ATOM 668 C C . HIS A 1 85 ? 3.081 -1.362 1.980 1.00 98.31 85 HIS A C 1
ATOM 670 O O . HIS A 1 85 ? 2.746 -0.297 2.500 1.00 98.31 85 HIS A O 1
ATOM 676 N N . CYS A 1 86 ? 2.237 -2.120 1.271 1.00 98.44 86 CYS A N 1
ATOM 677 C CA . CYS A 1 86 ? 0.798 -1.872 1.206 1.00 98.44 86 CYS A CA 1
ATOM 678 C C . CYS A 1 86 ? 0.161 -1.920 2.603 1.00 98.44 86 CYS A C 1
ATOM 680 O O . CYS A 1 86 ? -0.432 -0.929 3.031 1.00 98.44 86 CYS A O 1
ATOM 682 N N . ASP A 1 87 ? 0.382 -3.000 3.363 1.00 98.44 87 ASP A N 1
ATOM 683 C CA . ASP A 1 87 ? -0.128 -3.134 4.733 1.00 98.44 87 ASP A CA 1
ATOM 684 C C . ASP A 1 87 ? 0.350 -1.988 5.643 1.00 98.44 87 ASP A C 1
ATOM 686 O O . ASP A 1 87 ? -0.439 -1.399 6.384 1.00 98.44 87 ASP A O 1
ATOM 690 N N . ILE A 1 88 ? 1.641 -1.639 5.586 1.00 98.62 88 ILE A N 1
ATOM 691 C CA . ILE A 1 88 ? 2.215 -0.546 6.389 1.00 98.62 88 ILE A CA 1
ATOM 692 C C . ILE A 1 88 ? 1.640 0.813 5.965 1.00 98.62 88 ILE A C 1
ATOM 694 O O . ILE A 1 88 ? 1.348 1.654 6.822 1.00 98.62 88 ILE A O 1
ATOM 698 N N . GLY A 1 89 ? 1.495 1.040 4.658 1.00 98.38 89 GLY A N 1
ATOM 699 C CA . GLY A 1 89 ? 0.953 2.269 4.086 1.00 98.38 89 GLY A CA 1
ATOM 700 C C . GLY A 1 89 ? -0.498 2.493 4.498 1.00 98.38 89 GLY A C 1
ATOM 701 O O . GLY A 1 89 ? -0.817 3.543 5.056 1.00 98.38 89 GLY A O 1
ATOM 702 N N . ASN A 1 90 ? -1.340 1.476 4.318 1.00 98.69 90 ASN A N 1
ATOM 703 C CA . ASN A 1 90 ? -2.749 1.517 4.695 1.00 98.69 90 ASN A CA 1
ATOM 704 C C . ASN A 1 90 ? -2.912 1.650 6.216 1.00 98.69 90 ASN A C 1
ATOM 706 O O . ASN A 1 90 ? -3.655 2.514 6.671 1.00 98.69 90 ASN A O 1
ATOM 710 N N . ALA A 1 91 ? -2.143 0.913 7.028 1.00 98.69 91 ALA A N 1
ATOM 711 C CA . ALA A 1 91 ? -2.187 1.066 8.485 1.00 98.69 91 ALA A CA 1
ATOM 712 C C . ALA A 1 91 ? -1.756 2.461 8.960 1.00 98.69 91 ALA A C 1
ATOM 714 O O . ALA A 1 91 ? -2.315 3.003 9.912 1.00 98.69 91 ALA A O 1
ATOM 715 N N . THR A 1 92 ? -0.774 3.072 8.293 1.00 98.56 92 THR A N 1
ATOM 716 C CA . THR A 1 92 ? -0.369 4.456 8.579 1.00 98.56 92 THR A CA 1
ATOM 717 C C . THR A 1 92 ? -1.482 5.442 8.236 1.00 98.56 92 THR A C 1
ATOM 719 O O . THR A 1 92 ? -1.651 6.439 8.937 1.00 98.56 92 THR A O 1
ATOM 722 N N . GLU A 1 93 ? -2.240 5.179 7.174 1.00 98.50 93 GLU A N 1
ATOM 723 C CA . GLU A 1 93 ? -3.372 6.011 6.784 1.00 98.50 93 GLU A CA 1
ATOM 724 C C . GLU A 1 93 ? -4.543 5.872 7.766 1.00 98.50 93 GLU A C 1
ATOM 726 O O . GLU A 1 93 ? -5.014 6.886 8.276 1.00 98.50 93 GLU A O 1
ATOM 731 N N . PHE A 1 94 ? -4.912 4.650 8.157 1.00 98.75 94 PHE A N 1
ATOM 732 C CA . PHE A 1 94 ? -5.906 4.407 9.210 1.00 98.75 94 PHE A CA 1
ATOM 733 C C . PHE A 1 94 ? -5.506 5.029 10.548 1.00 98.75 94 PHE A C 1
ATOM 735 O O . PHE A 1 94 ? -6.329 5.645 11.215 1.00 98.75 94 PHE A O 1
ATOM 742 N N . TYR A 1 95 ? -4.226 4.962 10.922 1.00 98.62 95 TYR A N 1
ATOM 743 C CA . TYR A 1 95 ? -3.733 5.624 12.130 1.00 98.62 95 TYR A CA 1
ATOM 744 C C . TYR A 1 95 ? -3.951 7.148 12.098 1.00 98.62 95 TYR A C 1
ATOM 746 O O . TYR A 1 95 ? -4.207 7.754 13.138 1.00 98.62 95 TYR A O 1
ATOM 754 N N . LYS A 1 96 ? -3.883 7.781 10.917 1.00 98.25 96 LYS A N 1
ATOM 755 C CA . LYS A 1 96 ? -4.228 9.203 10.758 1.00 98.25 96 LYS A CA 1
ATOM 756 C C . LYS A 1 96 ? -5.736 9.436 10.801 1.00 98.25 96 LYS A C 1
ATOM 758 O O . LYS A 1 96 ? -6.140 10.402 11.434 1.00 98.25 96 LYS A O 1
ATOM 763 N N . ILE A 1 97 ? -6.543 8.561 10.193 1.00 98.50 97 ILE A N 1
ATOM 764 C CA . ILE A 1 97 ? -8.009 8.618 10.318 1.00 98.50 97 ILE A CA 1
ATOM 765 C C . ILE A 1 97 ? -8.390 8.575 11.803 1.00 98.50 97 ILE A C 1
ATOM 767 O O . ILE A 1 97 ? -9.082 9.462 12.279 1.00 98.50 97 ILE A O 1
ATOM 771 N N . PHE A 1 98 ? -7.852 7.631 12.577 1.00 98.56 98 PHE A N 1
ATOM 772 C CA . PHE A 1 98 ? -8.125 7.532 14.014 1.00 98.56 98 PHE A CA 1
ATOM 773 C C . PHE A 1 98 ? -7.769 8.812 14.783 1.00 98.56 98 PHE A C 1
ATOM 775 O O . PHE A 1 98 ? -8.528 9.230 15.651 1.00 98.56 98 PHE A O 1
ATOM 782 N N . GLN A 1 99 ? -6.644 9.463 14.461 1.00 97.94 99 GLN A N 1
ATOM 783 C CA . GLN A 1 99 ? -6.292 10.757 15.062 1.00 97.94 99 GLN A CA 1
ATOM 784 C C . GLN A 1 99 ? -7.301 11.855 14.714 1.00 97.94 99 GLN A C 1
ATOM 786 O O . GLN A 1 99 ? -7.666 12.637 15.590 1.00 97.94 99 GLN A O 1
ATOM 791 N N . ASP A 1 100 ? -7.726 11.920 13.453 1.00 97.38 100 ASP A N 1
ATOM 792 C CA . ASP A 1 100 ? -8.652 12.942 12.969 1.00 97.38 100 ASP A CA 1
ATOM 793 C C . ASP A 1 100 ? -10.075 12.735 13.527 1.00 97.38 100 ASP A C 1
ATOM 795 O O . ASP A 1 100 ? -10.756 13.711 13.840 1.00 97.38 100 ASP A O 1
ATOM 799 N N . GLU A 1 101 ? -10.503 11.485 13.727 1.00 98.06 101 GLU A N 1
ATOM 800 C CA . GLU A 1 101 ? -11.805 11.153 14.323 1.00 98.06 101 GLU A CA 1
ATOM 801 C C . GLU A 1 101 ? -11.857 11.438 15.830 1.00 98.06 101 GLU A C 1
ATOM 803 O O . GLU A 1 101 ? -12.864 11.944 16.318 1.00 98.06 101 GLU A O 1
ATOM 808 N N . ILE A 1 102 ? -10.761 11.205 16.566 1.00 97.88 102 ILE A N 1
ATOM 809 C CA . ILE A 1 102 ? -10.640 11.630 17.976 1.00 97.88 102 ILE A CA 1
ATOM 810 C C . ILE A 1 102 ? -10.753 13.156 18.095 1.00 97.88 102 ILE A C 1
ATOM 812 O O . ILE A 1 102 ? -11.306 13.669 19.065 1.00 97.88 102 ILE A O 1
ATOM 816 N N . GLY A 1 103 ? -10.211 13.883 17.116 1.00 96.50 103 GLY A N 1
ATOM 817 C CA . GLY A 1 103 ? -10.217 15.342 17.083 1.00 96.50 103 GLY A CA 1
ATOM 818 C C . GLY A 1 103 ? -11.445 15.990 16.448 1.00 96.50 103 GLY A C 1
ATOM 819 O O . GLY A 1 103 ? -11.512 17.218 16.407 1.00 96.50 103 GLY A O 1
ATOM 820 N N . GLU A 1 104 ? -12.380 15.195 15.922 1.00 96.69 104 GLU A N 1
ATOM 821 C CA . GLU A 1 104 ? -13.524 15.654 15.127 1.00 96.69 104 GLU A CA 1
ATOM 822 C C . GLU A 1 104 ? -13.134 16.669 14.029 1.00 96.69 104 GLU A C 1
ATOM 824 O O . GLU A 1 104 ? -13.775 17.708 13.848 1.00 96.69 104 GLU A O 1
ATOM 829 N N . VAL A 1 105 ? -12.068 16.379 13.272 1.00 95.94 105 VAL A N 1
ATOM 830 C CA . VAL A 1 105 ? -11.512 17.289 12.242 1.00 95.94 105 VAL A CA 1
ATOM 831 C C . VAL A 1 105 ? -12.530 17.634 11.149 1.00 95.94 105 VAL A C 1
ATOM 833 O O . VAL A 1 105 ? -12.468 18.708 10.554 1.00 95.94 105 VAL A O 1
ATOM 836 N N . TYR A 1 106 ? -13.524 16.773 10.933 1.00 94.25 106 TYR A N 1
ATOM 837 C CA . TYR A 1 106 ? -14.651 17.046 10.042 1.00 94.25 106 TYR A CA 1
ATOM 838 C C . TYR A 1 106 ? -15.506 18.255 10.486 1.00 94.25 106 TYR A C 1
ATOM 840 O O . TYR A 1 106 ? -16.126 18.893 9.641 1.00 94.25 106 TYR A O 1
ATOM 848 N N . LYS A 1 107 ? -15.510 18.612 11.783 1.00 93.81 107 LYS A N 1
ATOM 849 C CA . LYS A 1 107 ? -16.126 19.843 12.322 1.00 93.81 107 LYS A CA 1
ATOM 850 C C . LYS A 1 107 ? -15.138 21.009 12.373 1.00 93.81 107 LYS A C 1
ATOM 852 O O . LYS A 1 107 ? -15.520 22.156 12.155 1.00 93.81 107 LYS A O 1
ATOM 857 N N . LYS A 1 108 ? -13.868 20.731 12.691 1.00 89.06 108 LYS A N 1
ATOM 858 C CA . LYS A 1 108 ? -12.798 21.733 12.834 1.00 89.06 108 LYS A CA 1
ATOM 859 C C . LYS A 1 108 ? -11.710 21.513 11.787 1.00 89.06 108 LYS A C 1
ATOM 861 O O . LYS A 1 108 ? -10.751 20.784 12.022 1.00 89.06 108 LYS A O 1
ATOM 866 N N . VAL A 1 109 ? -11.839 22.200 10.652 1.00 82.62 109 VAL A N 1
ATOM 867 C CA . VAL A 1 109 ? -11.022 21.962 9.446 1.00 82.62 109 VAL A CA 1
ATOM 868 C C . VAL A 1 109 ? -9.523 22.244 9.655 1.00 82.62 109 VAL A C 1
ATOM 870 O O . VAL A 1 109 ? -8.684 21.550 9.082 1.00 82.62 109 VAL A O 1
ATOM 873 N N . ASN A 1 110 ? -9.164 23.203 10.518 1.00 89.38 110 ASN A N 1
ATOM 874 C CA . ASN A 1 110 ? -7.776 23.639 10.725 1.00 89.38 110 ASN A CA 1
ATOM 875 C C . ASN A 1 110 ? -7.335 23.545 12.197 1.00 89.38 110 ASN A C 1
ATOM 877 O O . ASN A 1 110 ? -7.178 24.575 12.854 1.00 89.38 110 ASN A O 1
ATOM 881 N N . PRO A 1 111 ? -7.110 22.332 12.733 1.00 92.88 111 PRO A N 1
ATOM 882 C CA . PRO A 1 111 ? -6.620 22.175 14.094 1.00 92.88 111 PRO A CA 1
ATOM 883 C C . PRO A 1 111 ? -5.136 22.531 14.200 1.00 92.88 111 PRO A C 1
ATOM 885 O O . PRO A 1 111 ? -4.332 22.258 13.297 1.00 92.88 111 PRO A O 1
ATOM 888 N N . SER A 1 112 ? -4.767 23.089 15.347 1.00 95.00 112 SER A N 1
ATOM 889 C CA . SER A 1 112 ? -3.399 23.451 15.697 1.00 95.00 112 SER A CA 1
ATOM 890 C C . SER A 1 112 ? -2.480 22.228 15.820 1.00 95.00 112 SER A C 1
ATOM 892 O O . SER A 1 112 ? -2.896 21.072 15.972 1.00 95.00 112 SER A O 1
ATOM 894 N N . ARG A 1 113 ? -1.166 22.479 15.790 1.00 94.81 113 ARG A N 1
ATOM 895 C CA . ARG A 1 113 ? -0.155 21.428 15.979 1.00 94.81 113 ARG A CA 1
ATOM 896 C C . ARG A 1 113 ? -0.232 20.794 17.372 1.00 94.81 113 ARG A C 1
ATOM 898 O O . ARG A 1 113 ? 0.078 19.610 17.510 1.00 94.81 113 ARG A O 1
ATOM 905 N N . GLU A 1 114 ? -0.624 21.567 18.381 1.00 95.94 114 GLU A N 1
ATOM 906 C CA . GLU A 1 114 ? -0.754 21.111 19.766 1.00 95.94 114 GLU A CA 1
ATOM 907 C C . GLU A 1 114 ? -1.955 20.183 19.943 1.00 95.94 114 GLU A C 1
ATOM 909 O O . GLU A 1 114 ? -1.795 19.095 20.497 1.00 95.94 114 GLU A O 1
ATOM 914 N N . GLU A 1 115 ? -3.110 20.529 19.366 1.00 95.50 115 GLU A N 1
ATOM 915 C CA . GLU A 1 115 ? -4.296 19.661 19.347 1.00 95.50 115 GLU A CA 1
ATOM 916 C C . GLU A 1 115 ? -3.991 18.323 18.665 1.00 95.50 115 GLU A C 1
ATOM 918 O O . GLU A 1 115 ? -4.183 17.263 19.262 1.00 95.50 115 GLU A O 1
ATOM 923 N N . ARG A 1 116 ? -3.377 18.349 17.472 1.00 95.81 116 ARG A N 1
ATOM 924 C CA . ARG A 1 116 ? -2.959 17.119 16.769 1.00 95.81 116 ARG A CA 1
ATOM 925 C C . ARG A 1 116 ? -1.996 16.266 17.601 1.00 95.81 116 ARG A C 1
ATOM 927 O O . ARG A 1 116 ? -2.024 15.036 17.526 1.00 95.81 116 ARG A O 1
ATOM 934 N N . ARG A 1 117 ? -1.110 16.898 18.380 1.00 96.44 117 ARG A N 1
ATOM 935 C CA . ARG A 1 117 ? -0.182 16.194 19.279 1.00 96.44 117 ARG A CA 1
ATOM 936 C C . ARG A 1 117 ? -0.923 15.564 20.455 1.00 96.44 117 ARG A C 1
ATOM 938 O O . ARG A 1 117 ? -0.599 14.434 20.817 1.00 96.44 117 ARG A O 1
ATOM 945 N N . SER A 1 118 ? -1.909 16.268 21.005 1.00 97.69 118 SER A N 1
ATOM 946 C CA . SER A 1 118 ? -2.775 15.782 22.078 1.00 97.69 118 SER A CA 1
ATOM 947 C C . SER A 1 118 ? -3.571 14.548 21.641 1.00 97.69 118 SER A C 1
ATOM 949 O O . SER A 1 118 ? -3.507 13.513 22.303 1.00 97.69 118 SER A O 1
ATOM 951 N N . TRP A 1 119 ? -4.214 14.586 20.468 1.00 97.69 119 TRP A N 1
ATOM 952 C CA . TRP A 1 119 ? -4.984 13.449 19.940 1.00 97.69 119 TRP A CA 1
ATOM 953 C C . TRP A 1 119 ? -4.114 12.227 19.660 1.00 97.69 119 TRP A C 1
ATOM 955 O O . TRP A 1 119 ? -4.483 11.107 20.010 1.00 97.69 119 TRP A O 1
ATOM 965 N N . ARG A 1 120 ? -2.908 12.433 19.113 1.00 97.62 120 ARG A N 1
ATOM 966 C CA . ARG A 1 120 ? -1.929 11.350 18.957 1.00 97.62 120 ARG A CA 1
ATOM 967 C C . ARG A 1 120 ? -1.557 10.726 20.299 1.00 97.62 120 ARG A C 1
ATOM 969 O O . ARG A 1 120 ? -1.542 9.505 20.411 1.00 97.62 120 ARG A O 1
ATOM 976 N N . ALA A 1 121 ? -1.277 11.543 21.315 1.00 97.81 121 ALA A N 1
ATOM 977 C CA . ALA A 1 121 ? -0.932 11.048 22.644 1.00 97.81 121 ALA A CA 1
ATOM 978 C C . ALA A 1 121 ? -2.095 10.278 23.296 1.00 97.81 121 ALA A C 1
ATOM 980 O O . ALA A 1 121 ? -1.860 9.256 23.944 1.00 97.81 121 ALA A O 1
ATOM 981 N N . ALA A 1 122 ? -3.338 10.730 23.099 1.00 98.19 122 ALA A N 1
ATOM 982 C CA . ALA A 1 122 ? -4.537 10.038 23.565 1.00 98.19 122 ALA A CA 1
ATOM 983 C C . ALA A 1 122 ? -4.701 8.666 22.890 1.00 98.19 122 ALA A C 1
ATOM 985 O O . ALA A 1 122 ? -4.839 7.657 23.588 1.00 98.19 122 ALA A O 1
ATOM 986 N N . LEU A 1 123 ? -4.587 8.615 21.558 1.00 98.38 123 LEU A N 1
ATOM 987 C CA . LEU A 1 123 ? -4.624 7.375 20.779 1.00 98.38 123 LEU A CA 1
ATOM 988 C C . LEU A 1 123 ? -3.541 6.392 21.243 1.00 98.38 123 LEU A C 1
ATOM 990 O O . LEU A 1 123 ? -3.827 5.247 21.589 1.00 98.38 123 LEU A O 1
ATOM 994 N N . ASP A 1 124 ? -2.297 6.858 21.337 1.00 98.06 124 ASP A N 1
ATOM 995 C CA . ASP A 1 124 ? -1.153 6.059 21.775 1.00 98.06 124 ASP A CA 1
ATOM 996 C C . ASP A 1 124 ? -1.318 5.511 23.199 1.00 98.06 124 ASP A C 1
ATOM 998 O O . ASP A 1 124 ? -0.953 4.364 23.485 1.00 98.06 124 ASP A O 1
ATOM 1002 N N . LYS A 1 125 ? -1.878 6.315 24.111 1.00 98.31 125 LYS A N 1
ATOM 1003 C CA . LYS A 1 125 ? -2.171 5.901 25.488 1.00 98.31 125 LYS A CA 1
ATOM 1004 C C . LYS A 1 125 ? -3.233 4.803 25.516 1.00 98.31 125 LYS A C 1
ATOM 1006 O O . LYS A 1 125 ? -3.067 3.824 26.246 1.00 98.31 125 LYS A O 1
ATOM 1011 N N . GLN A 1 126 ? -4.286 4.942 24.716 1.00 98.06 126 GLN A N 1
ATOM 1012 C CA . GLN A 1 126 ? -5.391 3.990 24.650 1.00 98.06 126 GLN A CA 1
ATOM 1013 C C . GLN A 1 126 ? -4.957 2.650 24.034 1.00 98.06 126 GLN A C 1
ATOM 1015 O O . GLN A 1 126 ? -5.148 1.599 24.655 1.00 98.06 126 GLN A O 1
ATOM 1020 N N . LEU A 1 127 ? -4.255 2.682 22.895 1.00 97.94 127 LEU A N 1
ATOM 1021 C CA . LEU A 1 127 ? -3.694 1.488 22.247 1.00 97.94 127 LEU A CA 1
ATOM 1022 C C . LEU A 1 127 ? -2.685 0.766 23.156 1.00 97.94 127 LEU A C 1
ATOM 1024 O O . LEU A 1 127 ? -2.646 -0.466 23.210 1.00 97.94 127 LEU A O 1
ATOM 1028 N N . ARG A 1 128 ? -1.895 1.506 23.944 1.00 97.75 128 ARG A N 1
ATOM 1029 C CA . ARG A 1 128 ? -1.006 0.907 24.950 1.00 97.75 128 ARG A CA 1
ATOM 1030 C C . ARG A 1 128 ? -1.782 0.251 26.087 1.00 97.75 128 ARG A C 1
ATOM 1032 O O . ARG A 1 128 ? -1.411 -0.841 26.516 1.00 97.75 128 ARG A O 1
ATOM 1039 N N . LYS A 1 129 ? -2.822 0.908 26.603 1.00 97.88 129 LYS A N 1
ATOM 1040 C CA . LYS A 1 129 ? -3.601 0.427 27.752 1.00 97.88 129 LYS A CA 1
ATOM 1041 C C . LYS A 1 129 ? -4.330 -0.875 27.422 1.00 97.88 129 LYS A C 1
ATOM 1043 O O . LYS A 1 129 ? -4.166 -1.850 28.164 1.00 97.88 129 LYS A O 1
ATOM 1048 N N . LYS A 1 130 ? -5.095 -0.869 26.327 1.00 97.81 130 LYS A N 1
ATOM 1049 C CA . LYS A 1 130 ? -6.023 -1.939 25.937 1.00 97.81 130 LYS A CA 1
ATOM 1050 C C . LYS A 1 130 ? -5.331 -3.016 25.111 1.00 97.81 130 LYS A C 1
ATOM 1052 O O . LYS A 1 130 ? -5.285 -4.160 25.535 1.00 97.81 130 LYS A O 1
ATOM 1057 N N . LEU A 1 131 ? -4.674 -2.628 24.018 1.00 95.75 131 LEU A N 1
ATOM 1058 C CA . LEU A 1 131 ? -4.065 -3.588 23.098 1.00 95.75 131 LEU A CA 1
ATOM 1059 C C . LEU A 1 131 ? -2.623 -3.942 23.448 1.00 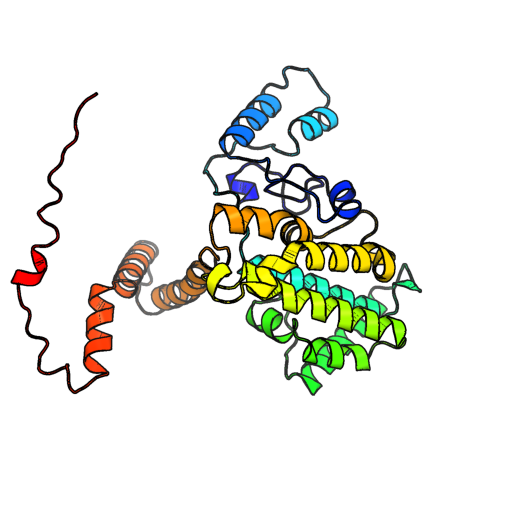95.75 131 LEU A C 1
ATOM 1061 O O . LEU A 1 131 ? -2.065 -4.806 22.794 1.00 95.75 131 LEU A O 1
ATOM 1065 N N . LYS A 1 132 ? -1.976 -3.292 24.428 1.00 96.00 132 LYS A N 1
ATOM 1066 C CA . LYS A 1 132 ? -0.538 -3.469 24.748 1.00 96.00 132 LYS A CA 1
ATOM 1067 C C . LYS A 1 132 ? 0.383 -3.166 23.561 1.00 96.00 132 LYS A C 1
ATOM 1069 O O . LYS A 1 132 ? 1.403 -3.834 23.350 1.00 96.00 132 LYS A O 1
ATOM 1074 N N . VAL A 1 133 ? 0.025 -2.170 22.757 1.00 94.38 133 VAL A N 1
ATOM 1075 C CA . VAL A 1 133 ? 0.842 -1.703 21.632 1.00 94.38 133 VAL A CA 1
ATOM 1076 C C . VAL A 1 133 ? 1.658 -0.488 22.079 1.00 94.38 133 VAL A C 1
ATOM 1078 O O . VAL A 1 133 ? 1.115 0.493 22.581 1.00 94.38 133 VAL A O 1
ATOM 1081 N N . LYS A 1 134 ? 2.988 -0.546 21.941 1.00 94.62 134 LYS A N 1
ATOM 1082 C CA . LYS A 1 134 ? 3.855 0.604 22.244 1.00 94.62 134 LYS A CA 1
ATOM 1083 C C . LYS A 1 134 ? 3.866 1.567 21.051 1.00 94.62 134 LYS A C 1
ATOM 1085 O O . LYS A 1 134 ? 3.981 1.081 19.929 1.00 94.62 134 LYS A O 1
ATOM 1090 N N . PRO A 1 135 ? 3.812 2.892 21.273 1.00 94.88 135 PRO A N 1
ATOM 1091 C CA . PRO A 1 135 ? 3.977 3.885 20.216 1.00 94.88 135 PRO A CA 1
ATOM 1092 C C . PRO A 1 135 ? 5.290 3.680 19.468 1.00 94.88 135 PRO A C 1
ATOM 1094 O O . PRO A 1 135 ? 6.318 3.374 20.079 1.00 94.88 135 PRO A O 1
ATOM 1097 N N . VAL A 1 136 ? 5.246 3.851 18.152 1.00 94.94 136 VAL A N 1
ATOM 1098 C CA . VAL A 1 136 ? 6.397 3.683 17.263 1.00 94.94 136 VAL A CA 1
ATOM 1099 C C . VAL A 1 136 ? 6.651 4.974 16.503 1.00 94.94 136 VAL A C 1
ATOM 1101 O O . VAL A 1 136 ? 5.719 5.679 16.131 1.00 94.94 136 VAL A O 1
ATOM 1104 N N . MET A 1 137 ? 7.923 5.275 16.246 1.00 93.50 137 MET A N 1
ATOM 1105 C CA . MET A 1 137 ? 8.292 6.424 15.413 1.00 93.50 137 MET A CA 1
ATOM 1106 C C . MET A 1 137 ? 7.940 6.177 13.940 1.00 93.50 137 MET A C 1
ATOM 1108 O O . MET A 1 137 ? 7.428 7.062 13.262 1.00 93.50 137 MET A O 1
ATOM 1112 N N . ARG A 1 138 ? 8.197 4.957 13.455 1.00 94.56 138 ARG A N 1
ATOM 1113 C CA . ARG A 1 138 ? 7.848 4.505 12.108 1.00 94.56 138 ARG A CA 1
ATOM 1114 C C . ARG A 1 138 ? 6.982 3.259 12.210 1.00 94.56 138 ARG A C 1
ATOM 1116 O O . ARG A 1 138 ? 7.345 2.312 12.911 1.00 94.56 138 ARG A O 1
ATOM 1123 N N . MET A 1 139 ? 5.854 3.272 11.503 1.00 97.38 139 MET A N 1
ATOM 1124 C CA . MET A 1 139 ? 4.965 2.120 11.391 1.00 97.38 139 MET A CA 1
ATOM 1125 C C . MET A 1 139 ? 5.744 0.927 10.825 1.00 97.38 139 MET A C 1
ATOM 1127 O O . MET A 1 139 ? 6.423 1.052 9.806 1.00 97.38 139 MET A O 1
ATOM 1131 N N . ASN A 1 140 ? 5.667 -0.218 11.498 1.00 96.56 140 ASN A N 1
ATOM 1132 C CA . ASN A 1 140 ? 6.255 -1.474 11.037 1.00 96.56 140 ASN A CA 1
ATOM 1133 C C . ASN A 1 140 ? 5.155 -2.523 10.841 1.00 96.56 140 ASN A C 1
ATOM 1135 O O . ASN A 1 140 ? 4.052 -2.368 11.366 1.00 96.56 140 ASN A O 1
ATOM 1139 N N . GLY A 1 141 ? 5.466 -3.608 10.127 1.00 95.56 141 GLY A N 1
ATOM 1140 C CA . GLY A 1 141 ? 4.483 -4.649 9.806 1.00 95.56 141 GLY A CA 1
ATOM 1141 C C . GLY A 1 141 ? 3.838 -5.304 11.036 1.00 95.56 141 GLY A C 1
ATOM 1142 O O . GLY A 1 141 ? 2.654 -5.623 11.011 1.00 95.56 141 GLY A O 1
ATOM 1143 N N . ASN A 1 142 ? 4.570 -5.447 12.150 1.00 96.31 142 ASN A N 1
ATOM 1144 C CA . ASN A 1 142 ? 4.009 -5.998 13.391 1.00 96.31 142 ASN A CA 1
ATOM 1145 C C . ASN A 1 142 ? 2.969 -5.061 14.015 1.00 96.31 142 ASN A C 1
ATOM 1147 O O . ASN A 1 142 ? 1.931 -5.524 14.480 1.00 96.31 142 ASN A O 1
ATOM 1151 N N . TYR A 1 143 ? 3.244 -3.756 14.040 1.00 97.88 143 TYR A N 1
ATOM 1152 C CA . TYR A 1 143 ? 2.284 -2.767 14.522 1.00 97.88 143 TYR A CA 1
ATOM 1153 C C . TYR A 1 143 ? 1.071 -2.718 13.591 1.00 97.88 143 TYR A C 1
ATOM 1155 O O . TYR A 1 143 ? -0.051 -2.801 14.076 1.00 97.88 143 TYR A O 1
ATOM 1163 N N . ALA A 1 144 ? 1.288 -2.659 12.272 1.00 98.06 144 ALA A N 1
ATOM 1164 C CA . ALA A 1 144 ? 0.218 -2.645 11.277 1.00 98.06 144 ALA A CA 1
ATOM 1165 C C . ALA A 1 144 ? -0.743 -3.831 11.464 1.00 98.06 144 ALA A C 1
ATOM 1167 O O . ALA A 1 144 ? -1.948 -3.631 11.567 1.00 98.06 144 ALA A O 1
ATOM 1168 N N . ARG A 1 145 ? -0.218 -5.052 11.638 1.00 97.69 145 ARG A N 1
ATOM 1169 C CA . ARG A 1 145 ? -1.035 -6.246 11.914 1.00 97.69 145 ARG A CA 1
ATOM 1170 C C . ARG A 1 145 ? -1.871 -6.153 13.192 1.00 97.69 145 ARG A C 1
ATOM 1172 O O . ARG A 1 145 ? -2.966 -6.690 13.221 1.00 97.69 145 ARG A O 1
ATOM 1179 N N . ARG A 1 146 ? -1.371 -5.488 14.238 1.00 97.75 146 ARG A N 1
ATOM 1180 C CA . ARG A 1 146 ? -2.104 -5.309 15.506 1.00 97.75 146 ARG A CA 1
ATOM 1181 C C . ARG A 1 146 ? -3.109 -4.161 15.466 1.00 97.75 146 ARG A C 1
ATOM 1183 O O . ARG A 1 146 ? -4.036 -4.162 16.263 1.00 97.75 146 ARG A O 1
ATOM 1190 N N . LEU A 1 147 ? -2.888 -3.175 14.599 1.00 98.12 147 LEU A N 1
ATOM 1191 C CA . LEU A 1 147 ? -3.764 -2.015 14.444 1.00 98.12 147 LEU A CA 1
ATOM 1192 C C . LEU A 1 147 ? -4.947 -2.306 13.512 1.00 98.12 147 LEU A C 1
ATOM 1194 O O . LEU A 1 147 ? -6.031 -1.777 13.719 1.00 98.12 147 LEU A O 1
ATOM 1198 N N . MET A 1 148 ? -4.732 -3.118 12.477 1.00 98.25 148 MET A N 1
ATOM 1199 C CA . MET A 1 148 ? -5.721 -3.381 11.430 1.00 98.25 148 MET A CA 1
ATOM 1200 C C . MET A 1 148 ? -6.629 -4.563 11.793 1.00 98.25 148 MET A C 1
ATOM 1202 O O . MET A 1 148 ? -6.630 -5.584 11.105 1.00 98.25 148 MET A O 1
ATOM 1206 N N . THR A 1 149 ? -7.358 -4.439 12.905 1.00 98.38 149 THR A N 1
ATOM 1207 C CA . THR A 1 149 ? -8.310 -5.445 13.406 1.00 98.38 149 THR A CA 1
ATOM 1208 C C . THR A 1 149 ? -9.604 -4.792 13.891 1.00 98.38 149 THR A C 1
ATOM 1210 O O . THR A 1 149 ? -9.619 -3.608 14.239 1.00 98.38 149 THR A O 1
ATOM 1213 N N . GLN A 1 150 ? -10.686 -5.575 13.966 1.00 98.12 150 GLN A N 1
ATOM 1214 C CA . GLN A 1 150 ? -11.964 -5.086 14.492 1.00 98.12 150 GLN A CA 1
ATOM 1215 C C . GLN A 1 150 ? -11.854 -4.680 15.974 1.00 98.12 150 GLN A C 1
ATOM 1217 O O . GLN A 1 150 ? -12.283 -3.601 16.365 1.00 98.12 150 GLN A O 1
ATOM 1222 N N . GLU A 1 151 ? -11.157 -5.488 16.777 1.00 98.06 151 GLU A N 1
ATOM 1223 C CA . GLU A 1 151 ? -10.875 -5.174 18.184 1.00 98.06 151 GLU A CA 1
ATOM 1224 C C . GLU A 1 151 ? -10.159 -3.821 18.337 1.00 98.06 151 GLU A C 1
ATOM 1226 O O . GLU A 1 151 ? -10.471 -3.026 19.225 1.00 98.06 151 GLU A O 1
ATOM 1231 N N . ALA A 1 152 ? -9.197 -3.531 17.455 1.00 98.19 152 ALA A N 1
ATOM 1232 C CA . ALA A 1 152 ? -8.447 -2.291 17.529 1.00 98.19 152 ALA A CA 1
ATOM 1233 C C . ALA A 1 152 ? -9.311 -1.069 17.209 1.00 98.19 152 ALA A C 1
ATOM 1235 O O . ALA A 1 152 ? -9.177 -0.051 17.892 1.00 98.19 152 ALA A O 1
ATOM 1236 N N . VAL A 1 153 ? -10.207 -1.157 16.219 1.00 98.38 153 VAL A N 1
ATOM 1237 C CA . VAL A 1 153 ? -11.118 -0.044 15.925 1.00 98.38 153 VAL A CA 1
ATOM 1238 C C . VAL A 1 153 ? -12.136 0.162 17.046 1.00 98.38 153 VAL A C 1
ATOM 1240 O O . VAL A 1 153 ? -12.414 1.311 17.380 1.00 98.38 153 VAL A O 1
ATOM 1243 N N . ASP A 1 154 ? -12.606 -0.895 17.713 1.00 98.25 154 ASP A N 1
ATOM 1244 C CA . ASP A 1 154 ? -13.504 -0.768 18.869 1.00 98.25 154 ASP A CA 1
ATOM 1245 C C . ASP A 1 154 ? -12.827 -0.043 20.041 1.00 98.25 154 ASP A C 1
ATOM 1247 O O . ASP A 1 154 ? -13.406 0.862 20.646 1.00 98.25 154 ASP A O 1
ATOM 1251 N N . VAL A 1 155 ? -11.552 -0.353 20.297 1.00 98.38 155 VAL A N 1
ATOM 1252 C CA . VAL A 1 155 ? -10.729 0.353 21.292 1.00 98.38 155 VAL A CA 1
ATOM 1253 C C . VAL A 1 155 ? -10.562 1.839 20.957 1.00 98.38 155 VAL A C 1
ATOM 1255 O O . VAL A 1 155 ? -10.524 2.669 21.872 1.00 98.38 155 VAL A O 1
ATOM 1258 N N . VAL A 1 156 ? -10.436 2.184 19.671 1.00 98.25 156 VAL A N 1
ATOM 1259 C CA . VAL A 1 156 ? -10.364 3.578 19.204 1.00 98.25 156 VAL A CA 1
ATOM 1260 C C . VAL A 1 156 ? -11.722 4.267 19.324 1.00 98.25 156 VAL A C 1
ATOM 1262 O O . VAL A 1 156 ? -11.771 5.424 19.738 1.00 98.25 156 VAL A O 1
ATOM 1265 N N . CYS A 1 157 ? -12.819 3.565 19.034 1.00 98.38 157 CYS A N 1
ATOM 1266 C CA . CYS A 1 157 ? -14.177 4.095 19.131 1.00 98.38 157 CYS A CA 1
ATOM 1267 C C . CYS A 1 157 ? -14.526 4.566 20.552 1.00 98.38 157 CYS A C 1
ATOM 1269 O O . CYS A 1 157 ? -15.268 5.535 20.682 1.00 98.38 157 CYS A O 1
ATOM 1271 N N . GLU A 1 158 ? -13.927 3.988 21.605 1.00 98.12 158 GLU A N 1
ATOM 1272 C CA . GLU A 1 158 ? -14.047 4.495 22.989 1.00 98.12 158 GLU A CA 1
ATOM 1273 C C . GLU A 1 158 ? -13.618 5.974 23.137 1.00 98.12 158 GLU A C 1
ATOM 1275 O O . GLU A 1 158 ? -14.058 6.648 24.067 1.00 98.12 158 GLU A O 1
ATOM 1280 N N . LEU A 1 159 ? -12.756 6.486 22.247 1.00 98.19 159 LEU A N 1
ATOM 1281 C CA . LEU A 1 159 ? -12.282 7.876 22.249 1.00 98.19 159 LEU A CA 1
ATOM 1282 C C . LEU A 1 159 ? -13.055 8.797 21.295 1.00 98.19 159 LEU A C 1
ATOM 1284 O O . LEU A 1 159 ? -12.931 10.015 21.405 1.00 98.19 159 LEU A O 1
ATOM 1288 N N . VAL A 1 160 ? -13.805 8.243 20.343 1.00 98.06 160 VAL A N 1
ATOM 1289 C CA . VAL A 1 160 ? -14.535 9.026 19.336 1.00 98.06 160 VAL A CA 1
ATOM 1290 C C . VAL A 1 160 ? -15.861 9.495 19.943 1.00 98.06 160 VAL A C 1
ATOM 1292 O O . VAL A 1 160 ? -16.572 8.655 20.491 1.00 98.06 160 VAL A O 1
ATOM 1295 N N . PRO A 1 161 ? -16.236 10.787 19.885 1.00 95.50 161 PRO A N 1
ATOM 1296 C CA . PRO A 1 161 ? -17.443 11.265 20.572 1.00 95.50 161 PRO A CA 1
ATOM 1297 C C . PRO A 1 161 ? -18.771 10.825 19.935 1.00 95.50 161 PRO A C 1
ATOM 1299 O O . PRO A 1 161 ? -19.703 10.473 20.651 1.00 95.50 161 PRO A O 1
ATOM 1302 N N . SER A 1 162 ? -18.867 10.863 18.604 1.00 97.06 162 SER A N 1
ATOM 1303 C CA . SER A 1 162 ? -20.114 10.612 17.864 1.00 97.06 162 SER A CA 1
ATOM 1304 C C . SER A 1 162 ? -20.315 9.125 17.564 1.00 97.06 162 SER A C 1
ATOM 1306 O O . SER A 1 162 ? -19.416 8.498 17.003 1.00 97.06 162 SER A O 1
ATOM 1308 N N . GLU A 1 163 ? -21.493 8.571 17.879 1.00 97.38 163 GLU A N 1
ATOM 1309 C CA . GLU A 1 163 ? -21.801 7.159 17.596 1.00 97.38 163 GLU A CA 1
ATOM 1310 C C . GLU A 1 163 ? -21.872 6.872 16.093 1.00 97.38 163 GLU A C 1
ATOM 1312 O O . GLU A 1 163 ? -21.295 5.891 15.640 1.00 97.38 163 GLU A O 1
ATOM 1317 N N . GLU A 1 164 ? -22.432 7.786 15.300 1.00 97.62 164 GLU A N 1
ATOM 1318 C CA . GLU A 1 164 ? -22.450 7.680 13.833 1.00 97.62 164 GLU A CA 1
ATOM 1319 C C . GLU A 1 164 ? -21.025 7.535 13.261 1.00 97.62 164 GLU A C 1
ATOM 1321 O O . GLU A 1 164 ? -20.757 6.715 12.383 1.00 97.62 164 GLU A O 1
ATOM 1326 N N . ARG A 1 165 ? -20.059 8.286 13.813 1.00 98.12 165 ARG A N 1
ATOM 1327 C CA . ARG A 1 165 ? -18.647 8.192 13.402 1.00 98.12 165 ARG A CA 1
ATOM 1328 C C . ARG A 1 165 ? -18.001 6.883 13.851 1.00 98.12 165 ARG A C 1
ATOM 1330 O O . ARG A 1 165 ? -17.150 6.353 13.137 1.00 98.12 165 ARG A O 1
ATOM 1337 N N . ARG A 1 166 ? -18.391 6.351 15.014 1.00 98.50 166 ARG A N 1
ATOM 1338 C CA . ARG A 1 166 ? -17.930 5.035 15.486 1.00 98.50 166 ARG A CA 1
ATOM 1339 C C . ARG A 1 166 ? -18.429 3.926 14.568 1.00 98.50 166 ARG A C 1
ATOM 1341 O O . ARG A 1 166 ? -17.635 3.076 14.177 1.00 98.50 166 ARG A O 1
ATOM 1348 N N . GLU A 1 167 ? -19.703 3.948 14.191 1.00 98.38 167 GLU A N 1
ATOM 1349 C CA . GLU A 1 167 ? -20.282 2.989 13.245 1.00 98.38 167 GLU A CA 1
ATOM 1350 C C . GLU A 1 167 ? -19.574 3.044 11.890 1.00 98.38 167 GLU A C 1
ATOM 1352 O O . GLU A 1 167 ? -19.113 2.010 11.409 1.00 98.38 167 GLU A O 1
ATOM 1357 N N . ALA A 1 168 ? -19.350 4.244 11.346 1.00 98.38 168 ALA A N 1
ATOM 1358 C CA . ALA A 1 168 ? -18.604 4.414 10.102 1.00 98.38 168 ALA A CA 1
ATOM 1359 C C . ALA A 1 168 ? -17.166 3.872 10.180 1.00 98.38 168 ALA A C 1
ATOM 1361 O O . ALA A 1 168 ? -16.686 3.236 9.244 1.00 98.38 168 ALA A O 1
ATOM 1362 N N . LEU A 1 169 ? -16.457 4.090 11.294 1.00 98.50 169 LEU A N 1
ATOM 1363 C CA . LEU A 1 169 ? -15.119 3.528 11.498 1.00 98.50 169 LEU A CA 1
ATOM 1364 C C . LEU A 1 169 ? -15.133 1.999 11.583 1.00 98.50 169 LEU A C 1
ATOM 1366 O O . LEU A 1 169 ? -14.256 1.344 11.011 1.00 98.50 169 LEU A O 1
ATOM 1370 N N . ARG A 1 170 ? -16.111 1.428 12.295 1.00 98.69 170 ARG A N 1
ATOM 1371 C CA . ARG A 1 170 ? -16.280 -0.026 12.405 1.00 98.69 170 ARG A CA 1
ATOM 1372 C C . ARG A 1 170 ? -16.597 -0.646 11.053 1.00 98.69 170 ARG A C 1
ATOM 1374 O O . ARG A 1 170 ? -16.013 -1.678 10.734 1.00 98.69 170 ARG A O 1
ATOM 1381 N N . GLU A 1 171 ? -17.467 -0.020 10.264 1.00 98.56 171 GLU A N 1
ATOM 1382 C CA . GLU A 1 171 ? -17.792 -0.455 8.906 1.00 98.56 171 GLU A CA 1
ATOM 1383 C C . GLU A 1 171 ? -16.562 -0.378 7.995 1.00 98.56 171 GLU A C 1
ATOM 1385 O O . GLU A 1 171 ? -16.219 -1.369 7.349 1.00 98.56 171 GLU A O 1
ATOM 1390 N N . LEU A 1 172 ? -15.836 0.745 8.014 1.00 98.69 172 LEU A N 1
ATOM 1391 C CA . LEU A 1 172 ? -14.614 0.927 7.229 1.00 98.69 172 LEU A CA 1
ATOM 1392 C C . LEU A 1 172 ? -13.580 -0.168 7.537 1.00 98.69 172 LEU A C 1
ATOM 1394 O O . LEU A 1 172 ? -13.009 -0.768 6.625 1.00 98.69 172 LEU A O 1
ATOM 1398 N N . MET A 1 173 ? -13.350 -0.460 8.822 1.00 98.75 173 MET A N 1
ATOM 1399 C CA . MET A 1 173 ? -12.436 -1.528 9.235 1.00 98.75 173 MET A CA 1
ATOM 1400 C C . MET A 1 173 ? -12.958 -2.914 8.845 1.00 98.75 173 MET A C 1
ATOM 1402 O O . MET A 1 173 ? -12.181 -3.735 8.360 1.00 98.75 173 MET A O 1
ATOM 1406 N N . SER A 1 174 ? -14.256 -3.170 9.011 1.00 98.62 174 SER A N 1
ATOM 1407 C CA . SER A 1 174 ? -14.881 -4.447 8.652 1.00 98.62 174 SER A CA 1
ATOM 1408 C C . SER A 1 174 ? -14.680 -4.766 7.169 1.00 98.62 174 SER A C 1
ATOM 1410 O O . SER A 1 174 ? -14.214 -5.855 6.827 1.00 98.62 174 SER A O 1
ATOM 1412 N N . ILE A 1 175 ? -14.924 -3.791 6.286 1.00 98.69 175 ILE A N 1
ATOM 1413 C CA . ILE A 1 175 ? -14.699 -3.948 4.843 1.00 98.69 175 ILE A CA 1
ATOM 1414 C C . ILE A 1 175 ? -13.206 -4.166 4.552 1.00 98.69 175 ILE A C 1
ATOM 1416 O O . ILE A 1 175 ? -12.850 -5.097 3.828 1.00 98.69 175 ILE A O 1
ATOM 1420 N N . TYR A 1 176 ? -12.314 -3.374 5.163 1.00 98.75 176 TYR A N 1
ATOM 1421 C CA . TYR A 1 176 ? -10.868 -3.542 4.983 1.00 98.75 176 TYR A CA 1
ATOM 1422 C C . TYR A 1 176 ? -10.396 -4.951 5.363 1.00 98.75 176 TYR A C 1
ATOM 1424 O O . TYR A 1 176 ? -9.642 -5.576 4.618 1.00 98.75 176 TYR A O 1
ATOM 1432 N N . VAL A 1 177 ? -10.848 -5.473 6.507 1.00 98.44 177 VAL A N 1
ATOM 1433 C CA . VAL A 1 177 ? -10.492 -6.814 6.991 1.00 98.44 177 VAL A CA 1
ATOM 1434 C C . VAL A 1 177 ? -11.017 -7.906 6.058 1.00 98.44 177 VAL A C 1
ATOM 1436 O O . VAL A 1 177 ? -10.333 -8.911 5.887 1.00 98.44 177 VAL A O 1
ATOM 1439 N N . GLN A 1 178 ? -12.170 -7.714 5.409 1.00 98.44 178 GLN A N 1
ATOM 1440 C CA . GLN A 1 178 ? -12.672 -8.657 4.402 1.00 98.44 178 GLN A CA 1
ATOM 1441 C C . GLN A 1 178 ? -11.830 -8.660 3.125 1.00 98.44 178 GLN A C 1
ATOM 1443 O O . GLN A 1 178 ? -11.635 -9.712 2.526 1.00 98.44 178 GLN A O 1
ATOM 1448 N N . MET A 1 179 ? -11.312 -7.505 2.708 1.00 98.69 179 MET A N 1
ATOM 1449 C CA . MET A 1 179 ? -10.491 -7.405 1.500 1.00 98.69 179 MET A CA 1
ATOM 1450 C C . MET A 1 179 ? -9.040 -7.849 1.734 1.00 98.69 179 MET A C 1
ATOM 1452 O O . MET A 1 179 ? -8.412 -8.423 0.845 1.00 98.69 179 MET A O 1
ATOM 1456 N N . LYS A 1 180 ? -8.501 -7.613 2.937 1.00 98.62 180 LYS A N 1
ATOM 1457 C CA . LYS A 1 180 ? -7.083 -7.814 3.275 1.00 98.62 180 LYS A CA 1
ATOM 1458 C C . LYS A 1 180 ? -6.501 -9.190 2.931 1.00 98.62 180 LYS A C 1
ATOM 1460 O O . LYS A 1 180 ? -5.359 -9.226 2.468 1.00 98.62 180 LYS A O 1
ATOM 1465 N N . PRO A 1 181 ? -7.202 -10.319 3.146 1.00 98.56 181 PRO A N 1
ATOM 1466 C CA . PRO A 1 181 ? -6.678 -11.634 2.795 1.00 98.56 181 PRO A CA 1
ATOM 1467 C C . PRO A 1 181 ? -6.319 -11.766 1.314 1.00 98.56 181 PRO A C 1
ATOM 1469 O O . PRO A 1 181 ? -5.367 -12.469 0.998 1.00 98.56 181 PRO A O 1
ATOM 1472 N N . VAL A 1 182 ? -7.010 -11.059 0.416 1.00 98.62 182 VAL A N 1
ATOM 1473 C CA . VAL A 1 182 ? -6.865 -11.240 -1.036 1.00 98.62 182 VAL A CA 1
ATOM 1474 C C . VAL A 1 182 ? -5.470 -10.862 -1.540 1.00 98.62 182 VAL A C 1
ATOM 1476 O O . VAL A 1 182 ? -4.894 -11.596 -2.333 1.00 98.62 182 VAL A O 1
ATOM 1479 N N . TRP A 1 183 ? -4.863 -9.782 -1.036 1.00 98.50 183 TRP A N 1
ATOM 1480 C CA . TRP A 1 183 ? -3.483 -9.420 -1.406 1.00 98.50 183 TRP A CA 1
ATOM 1481 C C . TRP A 1 183 ? -2.415 -10.014 -0.473 1.00 98.50 183 TRP A C 1
ATOM 1483 O O . TRP A 1 183 ? -1.228 -9.718 -0.622 1.00 98.50 183 TRP A O 1
ATOM 1493 N N . ARG A 1 184 ? -2.812 -10.814 0.526 1.00 98.38 184 ARG A N 1
ATOM 1494 C CA . ARG A 1 184 ? -1.909 -11.372 1.549 1.00 98.38 184 ARG A CA 1
ATOM 1495 C C . ARG A 1 184 ? -1.752 -12.880 1.502 1.00 98.38 184 ARG A C 1
ATOM 1497 O O . ARG A 1 184 ? -0.679 -13.350 1.870 1.00 98.38 184 ARG A O 1
ATOM 1504 N N . ALA A 1 185 ? -2.797 -13.606 1.124 1.00 98.06 185 ALA A N 1
ATOM 1505 C CA . ALA A 1 185 ? -2.763 -15.053 0.995 1.00 98.06 185 ALA A CA 1
ATOM 1506 C C . ALA A 1 185 ? -1.725 -15.471 -0.053 1.00 98.06 185 ALA A C 1
ATOM 1508 O O . ALA A 1 185 ? -1.444 -14.735 -1.005 1.00 98.06 185 ALA A O 1
ATOM 1509 N N . THR A 1 186 ? -1.142 -16.653 0.133 1.00 97.75 186 THR A N 1
ATOM 1510 C CA . THR A 1 186 ? -0.185 -17.198 -0.833 1.00 97.75 186 THR A CA 1
ATOM 1511 C C . THR A 1 186 ? -0.921 -17.654 -2.088 1.00 97.75 186 THR A C 1
ATOM 1513 O O . THR A 1 186 ? -0.447 -17.384 -3.188 1.00 97.75 186 THR A O 1
ATOM 1516 N N . CYS A 1 187 ? -2.109 -18.247 -1.941 1.00 97.75 187 CYS A N 1
ATOM 1517 C CA . CYS A 1 187 ? -3.002 -18.607 -3.038 1.00 97.75 187 CYS A CA 1
ATOM 1518 C C . CYS A 1 187 ? -4.457 -18.184 -2.730 1.00 97.75 187 CYS A C 1
ATOM 1520 O O . CYS A 1 187 ? -5.248 -18.996 -2.238 1.00 97.75 187 CYS A O 1
ATOM 1522 N N . PRO A 1 188 ? -4.847 -16.926 -3.027 1.00 98.19 188 PRO A N 1
ATOM 1523 C CA . PRO A 1 188 ? -6.170 -16.390 -2.687 1.00 98.19 188 PRO A CA 1
ATOM 1524 C C . PRO A 1 188 ? -7.347 -17.203 -3.239 1.00 98.19 188 PRO A C 1
ATOM 1526 O O . PRO A 1 188 ? -8.339 -17.396 -2.542 1.00 98.19 188 PRO A O 1
ATOM 1529 N N . ALA A 1 189 ? -7.217 -17.760 -4.448 1.00 97.62 189 ALA A N 1
ATOM 1530 C CA . ALA A 1 189 ? -8.257 -18.585 -5.070 1.00 97.62 189 ALA A CA 1
ATOM 1531 C C . ALA A 1 189 ? -8.581 -19.876 -4.290 1.00 97.62 189 ALA A C 1
ATOM 1533 O O . ALA A 1 189 ? -9.672 -20.419 -4.435 1.00 97.62 189 ALA A O 1
ATOM 1534 N N . LYS A 1 190 ? -7.648 -20.375 -3.467 1.00 97.81 190 LYS A N 1
ATOM 1535 C CA . LYS A 1 190 ? -7.845 -21.569 -2.628 1.00 97.81 190 LYS A CA 1
ATOM 1536 C C . LYS A 1 190 ? -8.108 -21.216 -1.167 1.00 97.81 190 LYS A C 1
ATOM 1538 O O . LYS A 1 190 ? -8.918 -21.866 -0.519 1.00 97.81 190 LYS A O 1
ATOM 1543 N N . GLU A 1 191 ? -7.409 -20.212 -0.646 1.00 98.38 191 GLU A N 1
ATOM 1544 C CA . GLU A 1 191 ? -7.435 -19.858 0.777 1.00 98.38 191 GLU A CA 1
ATOM 1545 C C . GLU A 1 191 ? -8.601 -18.929 1.150 1.00 98.38 191 GLU A C 1
ATOM 1547 O O . GLU A 1 191 ? -9.102 -18.998 2.271 1.00 98.38 191 GLU A O 1
ATOM 1552 N N . CYS A 1 192 ? -9.028 -18.047 0.239 1.00 98.06 192 CYS A N 1
ATOM 1553 C CA . CYS A 1 192 ? -10.072 -17.047 0.489 1.00 98.06 192 CYS A CA 1
ATOM 1554 C C . CYS A 1 192 ? -10.923 -16.725 -0.766 1.00 98.06 192 CYS A C 1
ATOM 1556 O O . CYS A 1 192 ? -11.045 -15.555 -1.150 1.00 98.06 192 CYS A O 1
ATOM 1558 N N . PRO A 1 193 ? -11.538 -17.741 -1.412 1.00 98.06 193 PRO A N 1
ATOM 1559 C CA . PRO A 1 193 ? -12.271 -17.571 -2.672 1.00 98.06 193 PRO A CA 1
ATOM 1560 C C . PRO A 1 193 ? -13.471 -16.620 -2.558 1.00 98.06 193 PRO A C 1
ATOM 1562 O O . PRO A 1 193 ? -13.707 -15.820 -3.462 1.00 98.06 193 PRO A O 1
ATOM 1565 N N . ASP A 1 194 ? -14.195 -16.647 -1.436 1.00 98.19 194 ASP A N 1
ATOM 1566 C CA . ASP A 1 194 ? -15.360 -15.780 -1.223 1.00 98.19 194 ASP A CA 1
ATOM 1567 C C . ASP A 1 194 ? -14.960 -14.302 -1.136 1.00 98.19 194 ASP A C 1
ATOM 1569 O O . ASP A 1 194 ? -15.614 -13.432 -1.716 1.00 98.19 194 ASP A O 1
ATOM 1573 N N . GLN A 1 195 ? -13.866 -14.007 -0.425 1.00 98.50 195 GLN A N 1
ATOM 1574 C CA . GLN A 1 195 ? -13.321 -12.655 -0.319 1.00 98.50 195 GLN A CA 1
ATOM 1575 C C . GLN A 1 195 ? -12.788 -12.164 -1.666 1.00 98.50 195 GLN A C 1
ATOM 1577 O O . GLN A 1 195 ? -12.997 -10.999 -2.003 1.00 98.50 195 GLN A O 1
ATOM 1582 N N . LEU A 1 196 ? -12.139 -13.042 -2.440 1.00 98.38 196 LEU A N 1
ATOM 1583 C CA . LEU A 1 196 ? -11.671 -12.731 -3.790 1.00 98.38 196 LEU A CA 1
ATOM 1584 C C . LEU A 1 196 ? -12.847 -12.387 -4.714 1.00 98.38 196 LEU A C 1
ATOM 1586 O O . LEU A 1 196 ? -12.847 -11.327 -5.333 1.00 98.38 196 LEU A O 1
ATOM 1590 N N . CYS A 1 197 ? -13.888 -13.224 -4.740 1.00 98.00 197 CYS A N 1
ATOM 1591 C CA . CYS A 1 197 ? -15.076 -13.005 -5.566 1.00 98.00 197 CYS A CA 1
ATOM 1592 C C . CYS A 1 197 ? -15.804 -11.694 -5.221 1.00 98.00 197 CYS A C 1
ATOM 1594 O O . CYS A 1 197 ? -16.353 -11.032 -6.100 1.00 98.00 197 CYS A O 1
ATOM 1596 N N . ARG A 1 198 ? -15.822 -11.306 -3.940 1.00 97.75 198 ARG A N 1
ATOM 1597 C CA . ARG A 1 198 ? -16.500 -10.089 -3.461 1.00 97.75 198 ARG A CA 1
ATOM 1598 C C . ARG A 1 198 ? -15.605 -8.852 -3.449 1.00 97.75 198 ARG A C 1
ATOM 1600 O O . ARG A 1 198 ? -16.062 -7.793 -3.017 1.00 97.75 198 ARG A O 1
ATOM 1607 N N . PHE A 1 199 ? -14.354 -8.953 -3.903 1.00 98.56 199 PHE A N 1
ATOM 1608 C CA . PHE A 1 199 ? -13.380 -7.877 -3.742 1.00 98.56 199 PHE A CA 1
ATOM 1609 C C . PHE A 1 199 ? -13.838 -6.573 -4.398 1.00 98.56 199 PHE A C 1
ATOM 1611 O O . PHE A 1 199 ? -13.841 -5.547 -3.727 1.00 98.56 199 PHE A O 1
ATOM 1618 N N . SER A 1 200 ? -14.282 -6.612 -5.659 1.00 98.06 200 SER A N 1
ATOM 1619 C CA . SER A 1 200 ? -14.707 -5.412 -6.399 1.00 98.06 200 SER A CA 1
ATOM 1620 C C . SER A 1 200 ? -15.927 -4.730 -5.774 1.00 98.06 200 SER A C 1
ATOM 1622 O O . SER A 1 200 ? -16.011 -3.507 -5.720 1.00 98.06 200 SER A O 1
ATOM 1624 N N . PHE A 1 201 ? -16.865 -5.515 -5.237 1.00 98.31 201 PHE A N 1
ATOM 1625 C CA . PHE A 1 201 ? -18.006 -4.975 -4.495 1.00 98.31 201 PHE A CA 1
ATOM 1626 C C . PHE A 1 201 ? -17.557 -4.303 -3.191 1.00 98.31 201 PHE A C 1
ATOM 1628 O O . PHE A 1 201 ? -17.989 -3.197 -2.866 1.00 98.31 201 PHE A O 1
ATOM 1635 N N . ASN A 1 202 ? -16.660 -4.955 -2.450 1.00 98.56 202 ASN A N 1
ATOM 1636 C CA . ASN A 1 202 ? -16.133 -4.424 -1.200 1.00 98.56 202 ASN A CA 1
ATOM 1637 C C . ASN A 1 202 ? -15.267 -3.176 -1.421 1.00 98.56 202 ASN A C 1
ATOM 1639 O O . ASN A 1 202 ? -15.381 -2.232 -0.642 1.00 98.56 202 ASN A O 1
ATOM 1643 N N . SER A 1 203 ? -14.455 -3.123 -2.481 1.00 98.38 203 SER A N 1
ATOM 1644 C CA . SER A 1 203 ? -13.654 -1.940 -2.808 1.00 98.38 203 SER A CA 1
ATOM 1645 C C . SER A 1 203 ? -14.533 -0.757 -3.209 1.00 98.38 203 SER A C 1
ATOM 1647 O O . SER A 1 203 ? -14.267 0.355 -2.752 1.00 98.38 203 SER A O 1
ATOM 1649 N N . GLN A 1 204 ? -15.615 -0.987 -3.965 1.00 98.56 204 GLN A N 1
ATOM 1650 C CA . GLN A 1 204 ? -16.608 0.046 -4.271 1.00 98.56 204 GLN A CA 1
ATOM 1651 C C . GLN A 1 204 ? -17.253 0.587 -2.991 1.00 98.56 204 GLN A C 1
ATOM 1653 O O . GLN A 1 204 ? -17.196 1.788 -2.745 1.00 98.56 204 GLN A O 1
ATOM 1658 N N . ARG A 1 205 ? -17.773 -0.285 -2.115 1.00 98.50 205 ARG A N 1
ATOM 1659 C CA . ARG A 1 205 ? -18.366 0.150 -0.837 1.00 98.50 205 ARG A CA 1
ATOM 1660 C C . ARG A 1 205 ? -17.378 0.907 0.045 1.00 98.50 205 ARG A C 1
ATOM 1662 O O . ARG A 1 205 ? -17.747 1.883 0.695 1.00 98.50 205 ARG A O 1
ATOM 1669 N N . PHE A 1 206 ? -16.124 0.462 0.071 1.00 98.75 206 PHE A N 1
ATOM 1670 C CA . PHE A 1 206 ? -15.063 1.149 0.794 1.00 98.75 206 PHE A CA 1
ATOM 1671 C C . PHE A 1 206 ? -14.843 2.562 0.239 1.00 98.75 206 PHE A C 1
ATOM 1673 O O . PHE A 1 206 ? -14.791 3.522 1.006 1.00 98.75 206 PHE A O 1
ATOM 1680 N N . ALA A 1 207 ? -14.751 2.700 -1.086 1.00 98.50 207 ALA A N 1
ATOM 1681 C CA . ALA A 1 207 ? -14.600 3.986 -1.756 1.00 98.50 207 ALA A CA 1
ATOM 1682 C C . ALA A 1 207 ? -15.806 4.908 -1.525 1.00 98.50 207 ALA A C 1
ATOM 1684 O O . ALA A 1 207 ? -15.614 6.087 -1.234 1.00 98.50 207 ALA A O 1
ATOM 1685 N N . ASP A 1 208 ? -17.030 4.381 -1.565 1.00 98.38 208 ASP A N 1
ATOM 1686 C CA . ASP A 1 208 ? -18.251 5.150 -1.306 1.00 98.38 208 ASP A CA 1
ATOM 1687 C C . ASP A 1 208 ? -18.252 5.725 0.115 1.00 98.38 208 ASP A C 1
ATOM 1689 O O . ASP A 1 208 ? -18.559 6.905 0.316 1.00 98.38 208 ASP A O 1
ATOM 1693 N N . LEU A 1 209 ? -17.832 4.929 1.104 1.00 98.19 209 LEU A N 1
ATOM 1694 C CA . LEU A 1 209 ? -17.707 5.372 2.492 1.00 98.19 209 LEU A CA 1
ATOM 1695 C C . LEU A 1 209 ? -16.623 6.452 2.652 1.00 98.19 209 LEU A C 1
ATOM 1697 O O . LEU A 1 209 ? -16.807 7.421 3.395 1.00 98.19 209 LEU A O 1
ATOM 1701 N N . LEU A 1 210 ? -15.503 6.332 1.930 1.00 98.38 210 LEU A N 1
ATOM 1702 C CA . LEU A 1 210 ? -14.465 7.363 1.920 1.00 98.38 210 LEU A CA 1
ATOM 1703 C C . LEU A 1 210 ? -14.939 8.674 1.285 1.00 98.38 210 LEU A C 1
ATOM 1705 O O . LEU A 1 210 ? -14.686 9.747 1.836 1.00 98.38 210 LEU A O 1
ATOM 1709 N N . SER A 1 211 ? -15.629 8.587 0.150 1.00 97.38 211 SER A N 1
ATOM 1710 C CA . SER A 1 211 ? -16.107 9.730 -0.635 1.00 97.38 211 SER A CA 1
ATOM 1711 C C . SER A 1 211 ? -17.301 10.446 -0.005 1.00 97.38 211 SER A C 1
ATOM 1713 O O . SER A 1 211 ? -17.535 11.620 -0.296 1.00 97.38 211 SER A O 1
ATOM 1715 N N . SER A 1 212 ? -18.037 9.767 0.876 1.00 97.06 212 SER A N 1
ATOM 1716 C CA . SER A 1 212 ? -19.116 10.342 1.678 1.00 97.06 212 SER A CA 1
ATOM 1717 C C . SER A 1 212 ? -18.598 10.745 3.063 1.00 97.06 212 SER A C 1
ATOM 1719 O O . SER A 1 212 ? -18.173 11.880 3.288 1.00 97.06 212 SER A O 1
ATOM 1721 N N . THR A 1 213 ? -18.560 9.798 3.992 1.00 97.69 213 THR A N 1
ATOM 1722 C CA . THR A 1 213 ? -18.309 10.004 5.417 1.00 97.69 213 THR A CA 1
ATOM 1723 C C . THR A 1 213 ? -16.911 10.553 5.713 1.00 97.69 213 THR A C 1
ATOM 1725 O O . THR A 1 213 ? -16.738 11.325 6.661 1.00 97.69 213 THR A O 1
ATOM 1728 N N . PHE A 1 214 ? -15.902 10.223 4.903 1.00 97.81 214 PHE A N 1
ATOM 1729 C CA . PHE A 1 214 ? -14.525 10.709 5.079 1.00 97.81 214 PHE A CA 1
ATOM 1730 C C . PHE A 1 214 ? -14.092 11.740 4.021 1.00 97.81 214 PHE A C 1
ATOM 1732 O O . PHE A 1 214 ? -12.898 12.027 3.880 1.00 97.81 214 PHE A O 1
ATOM 1739 N N . LYS A 1 215 ? -15.048 12.380 3.328 1.00 96.88 215 LYS A N 1
ATOM 1740 C CA . LYS A 1 215 ? -14.775 13.357 2.258 1.00 96.88 215 LYS A CA 1
ATOM 1741 C C . LYS A 1 215 ? -13.859 14.497 2.695 1.00 96.88 215 LYS A C 1
ATOM 1743 O O . LYS A 1 215 ? -12.994 14.916 1.931 1.00 96.88 215 LYS A O 1
ATOM 1748 N N . TYR A 1 216 ? -13.992 14.964 3.939 1.00 95.75 216 TYR A N 1
ATOM 1749 C CA . TYR A 1 216 ? -13.140 16.018 4.510 1.00 95.75 216 TYR A CA 1
ATOM 1750 C C . TYR A 1 216 ? -11.635 15.701 4.396 1.00 95.75 216 TYR A C 1
ATOM 1752 O O . TYR A 1 216 ? -10.801 16.607 4.338 1.00 95.75 216 TYR A O 1
ATOM 1760 N N . ARG A 1 217 ? -11.284 14.410 4.353 1.00 96.00 217 ARG A N 1
ATOM 1761 C CA . ARG A 1 217 ? -9.917 13.918 4.219 1.00 96.00 217 ARG A CA 1
ATOM 1762 C C . ARG A 1 217 ? -9.563 13.516 2.790 1.00 96.00 217 ARG A C 1
ATOM 1764 O O . ARG A 1 217 ? -8.409 13.708 2.424 1.00 96.00 217 ARG A O 1
ATOM 1771 N N . TYR A 1 218 ? -10.495 12.981 2.006 1.00 97.06 218 TYR A N 1
ATOM 1772 C CA . TYR A 1 218 ? -10.202 12.432 0.672 1.00 97.06 218 TYR A CA 1
ATOM 1773 C C . TYR A 1 218 ? -10.591 13.339 -0.503 1.00 97.06 218 TYR A C 1
ATOM 1775 O O . TYR A 1 218 ? -10.401 12.964 -1.652 1.00 97.06 218 TYR A O 1
ATOM 1783 N N . ASN A 1 219 ? -11.057 14.565 -0.245 1.00 93.12 219 ASN A N 1
ATOM 1784 C CA . ASN A 1 219 ? -11.333 15.540 -1.301 1.00 93.12 219 ASN A CA 1
ATOM 1785 C C . ASN A 1 219 ? -10.039 15.982 -2.018 1.00 93.12 219 ASN A C 1
ATOM 1787 O O . ASN A 1 219 ? -9.209 16.680 -1.427 1.00 93.12 219 ASN A O 1
ATOM 1791 N N . GLY A 1 220 ? -9.857 15.556 -3.272 1.00 94.25 220 GLY A N 1
ATOM 1792 C CA . GLY A 1 220 ? -8.702 15.899 -4.111 1.00 94.25 220 GLY A CA 1
ATOM 1793 C C . GLY A 1 220 ? -7.398 15.184 -3.738 1.00 94.25 220 GLY A C 1
ATOM 1794 O O . GLY A 1 220 ? -6.329 15.544 -4.241 1.00 94.25 220 GLY A O 1
ATOM 1795 N N . LYS A 1 221 ? -7.433 14.207 -2.819 1.00 95.62 221 LYS A N 1
ATOM 1796 C CA . LYS A 1 221 ? -6.233 13.466 -2.409 1.00 95.62 221 LYS A CA 1
ATOM 1797 C C . LYS A 1 221 ? -6.517 12.034 -1.979 1.00 95.62 221 LYS A C 1
ATOM 1799 O O . LYS A 1 221 ? -7.419 11.766 -1.199 1.00 95.62 221 LYS A O 1
ATOM 1804 N N . ILE A 1 222 ? -5.634 11.131 -2.392 1.00 97.94 222 ILE A N 1
ATOM 1805 C CA . ILE A 1 222 ? -5.580 9.735 -1.954 1.00 97.94 222 ILE A CA 1
ATOM 1806 C C . ILE A 1 222 ? -4.117 9.302 -1.796 1.00 97.94 222 ILE A C 1
ATOM 1808 O O . ILE A 1 222 ? -3.212 9.844 -2.441 1.00 97.94 222 ILE A O 1
ATOM 1812 N N . THR A 1 223 ? -3.856 8.358 -0.890 1.00 98.31 223 THR A N 1
ATOM 1813 C CA . THR A 1 223 ? -2.505 7.803 -0.725 1.00 98.31 223 THR A CA 1
ATOM 1814 C C . THR A 1 223 ? -2.210 6.761 -1.800 1.00 98.31 223 THR A C 1
ATOM 1816 O O . THR A 1 223 ? -3.105 6.051 -2.251 1.00 98.31 223 THR A O 1
ATOM 1819 N N . ASN A 1 224 ? -0.936 6.627 -2.177 1.00 98.38 224 ASN A N 1
ATOM 1820 C CA . ASN A 1 224 ? -0.539 5.748 -3.278 1.00 98.38 224 ASN A CA 1
ATOM 1821 C C . ASN A 1 224 ? -0.943 4.284 -3.052 1.00 98.38 224 ASN A C 1
ATOM 1823 O O . ASN A 1 224 ? -1.437 3.638 -3.970 1.00 98.38 224 ASN A O 1
ATOM 1827 N N . TYR A 1 225 ? -0.738 3.755 -1.841 1.00 98.50 225 TYR A N 1
ATOM 1828 C CA . TYR A 1 225 ? -1.095 2.366 -1.543 1.00 98.50 225 TYR A CA 1
ATOM 1829 C C . TYR A 1 225 ? -2.599 2.160 -1.436 1.00 98.50 225 TYR A C 1
ATOM 1831 O O . TYR A 1 225 ? -3.077 1.128 -1.898 1.00 98.50 225 TYR A O 1
ATOM 1839 N N . LEU A 1 226 ? -3.344 3.135 -0.912 1.00 98.56 226 LEU A N 1
ATOM 1840 C CA . LEU A 1 226 ? -4.796 3.028 -0.838 1.00 98.56 226 LEU A CA 1
ATOM 1841 C C . LEU A 1 226 ? -5.416 2.984 -2.237 1.00 98.56 226 LEU A C 1
ATOM 1843 O O . LEU A 1 226 ? -6.208 2.092 -2.513 1.00 98.56 226 LEU A O 1
ATOM 1847 N N . HIS A 1 227 ? -4.963 3.860 -3.141 1.00 98.62 227 HIS A N 1
ATOM 1848 C CA . HIS A 1 227 ? -5.367 3.822 -4.546 1.00 98.62 227 HIS A CA 1
ATOM 1849 C C . HIS A 1 227 ? -5.042 2.467 -5.193 1.00 98.62 227 HIS A C 1
ATOM 1851 O O . HIS A 1 227 ? -5.938 1.808 -5.709 1.00 98.62 227 HIS A O 1
ATOM 1857 N N . LYS A 1 228 ? -3.794 1.984 -5.088 1.00 98.69 228 LYS A N 1
ATOM 1858 C CA . LYS A 1 228 ? -3.433 0.681 -5.672 1.00 98.69 228 LYS A CA 1
ATOM 1859 C C . LYS A 1 228 ? -4.251 -0.485 -5.105 1.00 98.69 228 LYS A C 1
ATOM 1861 O O . LYS A 1 228 ? -4.569 -1.409 -5.844 1.00 98.69 228 LYS A O 1
ATOM 1866 N N . THR A 1 229 ? -4.569 -0.441 -3.809 1.00 98.62 229 THR A N 1
ATOM 1867 C CA . THR A 1 229 ? -5.364 -1.478 -3.131 1.00 98.62 229 THR A CA 1
ATOM 1868 C C . THR A 1 229 ? -6.790 -1.518 -3.674 1.00 98.62 229 THR A C 1
ATOM 1870 O O . THR A 1 229 ? -7.316 -2.595 -3.927 1.00 98.62 229 THR A O 1
ATOM 1873 N N . LEU A 1 230 ? -7.411 -0.348 -3.847 1.00 98.69 230 LEU A N 1
ATOM 1874 C CA . LEU A 1 230 ? -8.803 -0.233 -4.279 1.00 98.69 230 LEU A CA 1
ATOM 1875 C C . LEU A 1 230 ? -8.988 -0.487 -5.777 1.00 98.69 230 LEU A C 1
ATOM 1877 O O . LEU A 1 230 ? -10.039 -0.991 -6.164 1.00 98.69 230 LEU A O 1
ATOM 1881 N N . ALA A 1 231 ? -7.978 -0.164 -6.585 1.00 98.50 231 ALA A N 1
ATOM 1882 C CA . ALA A 1 231 ? -8.096 -0.164 -8.036 1.00 98.50 231 ALA A CA 1
ATOM 1883 C C . ALA A 1 231 ? -7.523 -1.414 -8.724 1.00 98.50 231 ALA A C 1
ATOM 1885 O O . ALA A 1 231 ? -8.139 -1.937 -9.642 1.00 98.50 231 ALA A O 1
ATOM 1886 N N . HIS A 1 232 ? -6.356 -1.914 -8.299 1.00 98.69 232 HIS A N 1
ATOM 1887 C CA . HIS A 1 232 ? -5.576 -2.850 -9.130 1.00 98.69 232 HIS A CA 1
ATOM 1888 C C . HIS A 1 232 ? -5.449 -4.266 -8.569 1.00 98.69 232 HIS A C 1
ATOM 1890 O O . HIS A 1 232 ? -4.944 -5.149 -9.256 1.00 98.69 232 HIS A O 1
ATOM 1896 N N . VAL A 1 233 ? -5.869 -4.516 -7.325 1.00 98.69 233 VAL A N 1
ATOM 1897 C CA . VAL A 1 233 ? -5.727 -5.850 -6.716 1.00 98.69 233 VAL A CA 1
ATOM 1898 C C . VAL A 1 233 ? -6.428 -6.951 -7.527 1.00 98.69 233 VAL A C 1
ATOM 1900 O O . VAL A 1 233 ? -5.777 -7.972 -7.741 1.00 98.69 233 VAL A O 1
ATOM 1903 N N . PRO A 1 234 ? -7.677 -6.787 -8.017 1.00 98.19 234 PRO A N 1
ATOM 1904 C CA . PRO A 1 234 ? -8.335 -7.827 -8.812 1.00 98.19 234 PRO A CA 1
ATOM 1905 C C . PRO A 1 234 ? -7.561 -8.184 -10.082 1.00 98.19 234 PRO A C 1
ATOM 1907 O O . PRO A 1 234 ? -7.259 -9.352 -10.293 1.00 98.19 234 PRO A O 1
ATOM 1910 N N . GLU A 1 235 ? -7.167 -7.175 -10.863 1.00 98.50 235 GLU A N 1
ATOM 1911 C CA . GLU A 1 235 ? -6.437 -7.352 -12.125 1.00 98.50 235 GLU A CA 1
ATOM 1912 C C . GLU A 1 235 ? -5.078 -8.038 -11.909 1.00 98.50 235 GLU A C 1
ATOM 1914 O O . GLU A 1 235 ? -4.717 -8.964 -12.633 1.00 98.50 235 GLU A O 1
ATOM 1919 N N . ILE A 1 236 ? -4.334 -7.640 -10.869 1.00 98.56 236 ILE A N 1
ATOM 1920 C CA . ILE A 1 236 ? -3.049 -8.272 -10.540 1.00 98.56 236 ILE A CA 1
ATOM 1921 C C . ILE A 1 236 ? -3.251 -9.733 -10.117 1.00 98.56 236 ILE A C 1
ATOM 1923 O O . ILE A 1 236 ? -2.463 -10.587 -10.510 1.00 98.56 236 ILE A O 1
ATOM 1927 N N . ILE A 1 237 ? -4.281 -10.040 -9.321 1.00 98.25 237 ILE A N 1
ATOM 1928 C CA . ILE A 1 237 ? -4.556 -11.418 -8.888 1.00 98.25 237 ILE A CA 1
ATOM 1929 C C . ILE A 1 237 ? -5.008 -12.296 -10.052 1.00 98.25 237 ILE A C 1
ATOM 1931 O O . ILE A 1 237 ? -4.577 -13.442 -10.132 1.00 98.25 237 ILE A O 1
ATOM 1935 N N . GLU A 1 238 ? -5.842 -11.779 -10.948 1.00 98.00 238 GLU A N 1
ATOM 1936 C CA . GLU A 1 238 ? -6.266 -12.505 -12.144 1.00 98.00 238 GLU A CA 1
ATOM 1937 C C . GLU A 1 238 ? -5.070 -12.843 -13.045 1.00 98.00 238 GLU A C 1
ATOM 1939 O O . GLU A 1 238 ? -4.959 -13.970 -13.523 1.00 98.00 238 GLU A O 1
ATOM 1944 N N . ARG A 1 239 ? -4.132 -11.900 -13.204 1.00 98.06 239 ARG A N 1
ATOM 1945 C CA . ARG A 1 239 ? -2.926 -12.078 -14.020 1.00 98.06 239 ARG A CA 1
ATOM 1946 C C . ARG A 1 239 ? -1.869 -12.977 -13.368 1.00 98.06 239 ARG A C 1
ATOM 1948 O O . ARG A 1 239 ? -1.338 -13.869 -14.022 1.00 98.06 239 ARG A O 1
ATOM 1955 N N . ASP A 1 240 ? -1.533 -12.727 -12.102 1.00 97.88 240 ASP A N 1
ATOM 1956 C CA . ASP A 1 240 ? -0.367 -13.325 -11.429 1.00 97.88 240 ASP A CA 1
ATOM 1957 C C . ASP A 1 240 ? -0.740 -14.494 -10.495 1.00 97.88 240 ASP A C 1
ATOM 1959 O O . ASP A 1 240 ? 0.132 -15.167 -9.940 1.00 97.88 240 ASP A O 1
ATOM 1963 N N . GLY A 1 241 ? -2.032 -14.707 -10.236 1.00 97.94 241 GLY A N 1
ATOM 1964 C CA . GLY A 1 241 ? -2.565 -15.703 -9.301 1.00 97.94 241 GLY A CA 1
ATOM 1965 C C . GLY A 1 241 ? -2.373 -15.369 -7.815 1.00 97.94 241 GLY A C 1
ATOM 1966 O O . GLY A 1 241 ? -3.088 -15.901 -6.963 1.00 97.94 241 GLY A O 1
ATOM 1967 N N . SER A 1 242 ? -1.421 -14.499 -7.470 1.00 98.06 242 SER A N 1
ATOM 1968 C CA . SER A 1 242 ? -1.129 -14.083 -6.097 1.00 98.06 242 SER A CA 1
ATOM 1969 C C . SER A 1 242 ? -0.403 -12.742 -6.054 1.00 98.06 242 SER A C 1
ATOM 1971 O O . SER A 1 242 ? 0.308 -12.381 -6.982 1.00 98.06 242 SER A O 1
ATOM 1973 N N . ILE A 1 243 ? -0.539 -12.029 -4.936 1.00 98.44 243 ILE A N 1
ATOM 1974 C CA . ILE A 1 243 ? 0.279 -10.857 -4.583 1.00 98.44 243 ILE A CA 1
ATOM 1975 C C . ILE A 1 243 ? 1.156 -11.182 -3.369 1.00 98.44 243 ILE A C 1
ATOM 1977 O O . ILE A 1 243 ? 2.344 -10.865 -3.342 1.00 98.44 243 ILE A O 1
ATOM 1981 N N . GLY A 1 244 ? 0.583 -11.844 -2.357 1.00 96.50 244 GLY A N 1
ATOM 1982 C CA . GLY A 1 244 ? 1.269 -12.152 -1.103 1.00 96.50 244 GLY A CA 1
ATOM 1983 C C . GLY A 1 244 ? 2.479 -13.070 -1.283 1.00 96.50 244 GLY A C 1
ATOM 1984 O O . GLY A 1 244 ? 3.473 -12.907 -0.577 1.00 96.50 244 GLY A O 1
ATOM 1985 N N . ALA A 1 245 ? 2.431 -13.980 -2.262 1.00 97.38 245 ALA A N 1
ATOM 1986 C CA . ALA A 1 245 ? 3.555 -14.856 -2.602 1.00 97.38 245 ALA A CA 1
ATOM 1987 C C . ALA A 1 245 ? 4.781 -14.089 -3.137 1.00 97.38 245 ALA A C 1
ATOM 1989 O O . ALA A 1 245 ? 5.911 -14.535 -2.951 1.00 97.38 245 ALA A O 1
ATOM 1990 N N . TRP A 1 246 ? 4.563 -12.916 -3.740 1.00 97.38 246 TRP A N 1
ATOM 1991 C CA . TRP A 1 246 ? 5.595 -12.070 -4.351 1.00 97.38 246 TRP A CA 1
ATOM 1992 C C . TRP A 1 246 ? 5.980 -10.871 -3.473 1.00 97.38 246 TRP A C 1
ATOM 1994 O O . TRP A 1 246 ? 6.607 -9.915 -3.932 1.00 97.38 246 TRP A O 1
ATOM 2004 N N . ALA A 1 247 ? 5.593 -10.891 -2.196 1.00 97.00 247 ALA A N 1
ATOM 2005 C CA . ALA A 1 247 ? 5.856 -9.801 -1.272 1.00 97.00 247 ALA A CA 1
ATOM 2006 C C . ALA A 1 247 ? 7.352 -9.650 -0.946 1.00 97.00 247 ALA A C 1
ATOM 2008 O O . ALA A 1 247 ? 8.112 -10.614 -0.850 1.00 97.00 247 ALA A O 1
ATOM 2009 N N . SER A 1 248 ? 7.758 -8.425 -0.616 1.00 96.88 248 SER A N 1
ATOM 2010 C CA . SER A 1 248 ? 9.123 -8.099 -0.184 1.00 96.88 248 SER A CA 1
ATOM 2011 C C . SER A 1 248 ? 9.517 -8.659 1.194 1.00 96.88 248 SER A C 1
ATOM 2013 O O . SER A 1 248 ? 10.656 -8.471 1.626 1.00 96.88 248 SER A O 1
ATOM 2015 N N . GLU A 1 249 ? 8.623 -9.366 1.899 1.00 95.19 249 GLU A N 1
ATOM 2016 C CA . GLU A 1 249 ? 8.855 -9.853 3.268 1.00 95.19 249 GLU A CA 1
ATOM 2017 C C . GLU A 1 249 ? 10.078 -10.760 3.397 1.00 95.19 249 GLU A C 1
ATOM 2019 O O . GLU A 1 249 ? 10.813 -10.652 4.383 1.00 95.19 249 GLU A O 1
ATOM 2024 N N . GLY A 1 250 ? 10.318 -11.629 2.410 1.00 94.38 250 GLY A N 1
ATOM 2025 C CA . GLY A 1 250 ? 11.497 -12.495 2.390 1.00 94.38 250 GLY A CA 1
ATOM 2026 C C . GLY A 1 250 ? 12.792 -11.684 2.337 1.00 94.38 250 GLY A C 1
ATOM 2027 O O . GLY A 1 250 ? 13.699 -11.902 3.144 1.00 94.38 250 GLY A O 1
ATOM 2028 N N . ASN A 1 251 ? 12.837 -10.676 1.463 1.00 96.06 251 ASN A N 1
ATOM 2029 C CA . ASN A 1 251 ? 13.989 -9.791 1.314 1.00 96.06 251 ASN A CA 1
ATOM 2030 C C . ASN A 1 251 ? 14.208 -8.915 2.564 1.00 96.06 251 ASN A C 1
ATOM 2032 O O . ASN A 1 251 ? 15.317 -8.818 3.089 1.00 96.06 251 ASN A O 1
ATOM 2036 N N . GLU A 1 252 ? 13.141 -8.342 3.125 1.00 95.25 252 GLU A N 1
ATOM 2037 C CA . GLU A 1 252 ? 13.226 -7.553 4.362 1.00 95.25 252 GLU A CA 1
ATOM 2038 C C . GLU A 1 252 ? 13.631 -8.402 5.577 1.00 95.25 252 GLU A C 1
ATOM 2040 O O . GLU A 1 252 ? 14.350 -7.942 6.469 1.00 95.25 252 GLU A O 1
ATOM 2045 N N . SER A 1 253 ? 13.229 -9.673 5.608 1.00 94.38 253 SER A N 1
ATOM 2046 C CA . SER A 1 253 ? 13.676 -10.624 6.630 1.00 94.38 253 SER A CA 1
ATOM 2047 C C . SER A 1 253 ? 15.163 -10.951 6.479 1.00 94.38 253 SER A C 1
ATOM 2049 O O . SER A 1 253 ? 15.881 -11.036 7.482 1.00 94.38 253 SER A O 1
ATOM 2051 N N . ALA A 1 254 ? 15.661 -11.049 5.244 1.00 95.75 254 ALA A N 1
ATOM 2052 C CA . ALA A 1 254 ? 17.070 -11.286 4.948 1.00 95.75 254 ALA A CA 1
ATOM 2053 C C . ALA A 1 254 ? 17.981 -10.146 5.451 1.00 95.75 254 ALA A C 1
ATOM 2055 O O . ALA A 1 254 ? 19.100 -10.407 5.898 1.00 95.75 254 ALA A O 1
ATOM 2056 N N . ASN A 1 255 ? 17.486 -8.903 5.541 1.00 97.12 255 ASN A N 1
ATOM 2057 C CA . ASN A 1 255 ? 18.223 -7.791 6.164 1.00 97.12 255 ASN A CA 1
ATOM 2058 C C . ASN A 1 255 ? 18.600 -8.070 7.634 1.00 97.12 255 ASN A C 1
ATOM 2060 O O . ASN A 1 255 ? 19.626 -7.587 8.128 1.00 97.12 255 ASN A O 1
ATOM 2064 N N . LYS A 1 256 ? 17.801 -8.865 8.360 1.00 96.75 256 LYS A N 1
ATOM 2065 C CA . LYS A 1 256 ? 18.136 -9.305 9.725 1.00 96.75 256 LYS A CA 1
ATOM 2066 C C . LYS A 1 256 ? 19.317 -10.278 9.724 1.00 96.75 256 LYS A C 1
ATOM 2068 O O . LYS A 1 256 ? 20.190 -10.158 10.585 1.00 96.75 256 LYS A O 1
ATOM 2073 N N . LEU A 1 257 ? 19.349 -11.208 8.768 1.00 97.38 257 LEU A N 1
ATOM 2074 C CA . LEU A 1 257 ? 20.450 -12.156 8.592 1.00 97.38 257 LEU A CA 1
ATOM 2075 C C . LEU A 1 257 ? 21.730 -11.432 8.187 1.00 97.38 257 LEU A C 1
ATOM 2077 O O . LEU A 1 257 ? 22.751 -11.627 8.836 1.00 97.38 257 LEU A O 1
ATOM 2081 N N . PHE A 1 258 ? 21.650 -10.509 7.225 1.00 98.19 258 PHE A N 1
ATOM 2082 C CA . PHE A 1 258 ? 22.782 -9.685 6.800 1.00 98.19 258 PHE A CA 1
ATOM 2083 C C . PHE A 1 258 ? 23.466 -8.994 7.988 1.00 98.19 258 PHE A C 1
ATOM 2085 O O . PHE A 1 258 ? 24.672 -9.134 8.185 1.00 98.19 258 PHE A O 1
ATOM 2092 N N . ARG A 1 259 ? 22.695 -8.306 8.846 1.00 98.12 259 ARG A N 1
ATOM 2093 C CA . ARG A 1 259 ? 23.243 -7.636 10.043 1.00 98.12 259 ARG A CA 1
ATOM 2094 C C . ARG A 1 259 ? 23.909 -8.617 11.007 1.00 98.12 259 ARG A C 1
ATOM 2096 O O . ARG A 1 259 ? 24.926 -8.279 11.610 1.00 98.12 259 ARG A O 1
ATOM 2103 N N . ARG A 1 260 ? 23.336 -9.814 11.170 1.00 98.06 260 ARG A N 1
ATOM 2104 C CA . ARG A 1 260 ? 23.895 -10.856 12.037 1.00 98.06 260 ARG A CA 1
ATOM 2105 C C . ARG A 1 260 ? 25.194 -11.410 11.459 1.00 98.06 260 ARG A C 1
ATOM 2107 O O . ARG A 1 260 ? 26.188 -11.421 12.174 1.00 98.06 260 ARG A O 1
ATOM 2114 N N . PHE A 1 261 ? 25.202 -11.813 10.192 1.00 98.19 261 PHE A N 1
ATOM 2115 C CA . PHE A 1 261 ? 26.378 -12.385 9.540 1.00 98.19 261 PHE A CA 1
ATOM 2116 C C . PHE A 1 261 ? 27.521 -11.384 9.450 1.00 98.19 261 PHE A C 1
ATOM 2118 O O . PHE A 1 261 ? 28.648 -11.732 9.783 1.00 98.19 261 PHE A O 1
ATOM 2125 N N . ARG A 1 262 ? 27.231 -10.117 9.134 1.00 97.69 262 ARG A N 1
ATOM 2126 C CA . ARG A 1 262 ? 28.250 -9.062 9.113 1.00 97.69 262 ARG A CA 1
ATOM 2127 C C . ARG A 1 262 ? 28.956 -8.907 10.460 1.00 97.69 262 ARG A C 1
ATOM 2129 O O . ARG A 1 262 ? 30.158 -8.675 10.498 1.00 97.69 262 ARG A O 1
ATOM 2136 N N . LYS A 1 263 ? 28.217 -9.037 11.565 1.00 97.69 263 LYS A N 1
ATOM 2137 C CA . LYS A 1 263 ? 28.771 -8.892 12.917 1.00 97.69 263 LYS A CA 1
ATOM 2138 C C . LYS A 1 263 ? 29.452 -10.164 13.429 1.00 97.69 263 LYS A C 1
ATOM 2140 O O . LYS A 1 263 ? 30.443 -10.067 14.138 1.00 97.69 263 LYS A O 1
ATOM 2145 N N . MET A 1 264 ? 28.884 -11.332 13.135 1.00 97.69 264 MET A N 1
ATOM 2146 C CA . MET A 1 264 ? 29.233 -12.585 13.815 1.00 97.69 264 MET A CA 1
ATOM 2147 C C . MET A 1 264 ? 30.018 -13.572 12.947 1.00 97.69 264 MET A C 1
ATOM 2149 O O . MET A 1 264 ? 30.650 -14.469 13.490 1.00 97.69 264 MET A O 1
ATOM 2153 N N . ASN A 1 265 ? 29.953 -13.449 11.621 1.00 97.12 265 ASN A N 1
ATOM 2154 C CA . ASN A 1 265 ? 30.418 -14.471 10.678 1.00 97.12 265 ASN A CA 1
ATOM 2155 C C . ASN A 1 265 ? 31.321 -13.907 9.570 1.00 97.12 265 ASN A C 1
ATOM 2157 O O . ASN A 1 265 ? 31.644 -14.624 8.627 1.00 97.12 265 ASN A O 1
ATOM 2161 N N . ALA A 1 266 ? 31.720 -12.639 9.671 1.00 97.69 266 ALA A N 1
ATOM 2162 C CA . ALA A 1 266 ? 32.551 -11.976 8.678 1.00 97.69 266 ALA A CA 1
ATOM 2163 C C . ALA A 1 266 ? 33.811 -11.383 9.304 1.00 97.69 266 ALA A C 1
ATOM 2165 O O . ALA A 1 266 ? 33.791 -10.875 10.431 1.00 97.69 266 ALA A O 1
ATOM 2166 N N . ARG A 1 267 ? 34.911 -11.414 8.549 1.00 97.75 267 ARG A N 1
ATOM 2167 C CA . ARG A 1 267 ? 36.136 -10.687 8.881 1.00 97.75 267 ARG A CA 1
ATOM 2168 C C . ARG A 1 267 ? 35.822 -9.190 8.939 1.00 97.75 267 ARG A C 1
ATOM 2170 O O . ARG A 1 267 ? 35.237 -8.638 8.010 1.00 97.75 267 ARG A O 1
ATOM 2177 N N . GLN A 1 268 ? 36.228 -8.523 10.022 1.00 96.88 268 GLN A N 1
ATOM 2178 C CA . GLN A 1 268 ? 35.987 -7.088 10.240 1.00 96.88 268 GLN A CA 1
ATOM 2179 C C . GLN A 1 268 ? 36.992 -6.232 9.450 1.00 96.88 268 GLN A C 1
ATOM 2181 O O . GLN A 1 268 ? 37.779 -5.471 10.005 1.00 96.88 268 GLN A O 1
ATOM 2186 N N . SER A 1 269 ? 36.983 -6.408 8.128 1.00 96.19 269 SER A N 1
ATOM 2187 C CA . SER A 1 269 ? 37.820 -5.703 7.162 1.00 96.19 269 SER A CA 1
ATOM 2188 C C . SER A 1 269 ? 36.985 -5.350 5.942 1.00 96.19 269 SER A C 1
ATOM 2190 O O . SER A 1 269 ? 36.293 -6.208 5.398 1.00 96.19 269 SER A O 1
ATOM 2192 N 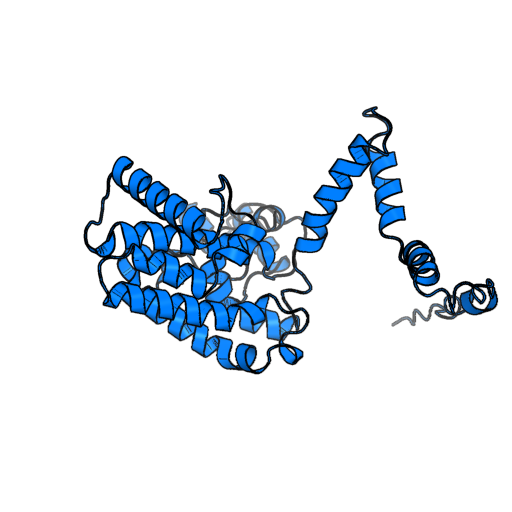N . LYS A 1 270 ? 37.108 -4.110 5.460 1.00 96.56 270 LYS A N 1
ATOM 2193 C CA . LYS A 1 270 ? 36.413 -3.650 4.247 1.00 96.56 270 LYS A CA 1
ATOM 2194 C C . LYS A 1 270 ? 36.738 -4.500 3.015 1.00 96.56 270 LYS A C 1
ATOM 2196 O O . LYS A 1 270 ? 35.912 -4.596 2.120 1.00 96.56 270 LYS A O 1
ATOM 2201 N N . ALA A 1 271 ? 37.924 -5.112 2.978 1.00 97.38 271 ALA A N 1
ATOM 2202 C CA . ALA A 1 271 ? 38.348 -5.948 1.859 1.00 97.38 271 ALA A CA 1
ATOM 2203 C C . ALA A 1 271 ? 37.584 -7.281 1.782 1.00 97.38 271 ALA A C 1
ATOM 2205 O O . ALA A 1 271 ? 37.412 -7.812 0.693 1.00 97.38 271 ALA A O 1
ATOM 2206 N N . PHE A 1 272 ? 37.124 -7.815 2.921 1.00 96.81 272 PHE A N 1
ATOM 2207 C CA . PHE A 1 272 ? 36.617 -9.190 3.011 1.00 96.81 272 PHE A CA 1
ATOM 2208 C C . PHE A 1 272 ? 35.211 -9.312 3.614 1.00 96.81 272 PHE A C 1
ATOM 2210 O O . PHE A 1 272 ? 34.591 -10.366 3.490 1.00 96.81 272 PHE A O 1
ATOM 2217 N N . GLU A 1 273 ? 34.685 -8.264 4.265 1.00 97.00 273 GLU A N 1
ATOM 2218 C CA . GLU A 1 273 ? 33.422 -8.359 5.010 1.00 97.00 273 GLU A CA 1
ATOM 2219 C C . GLU A 1 273 ? 32.255 -8.808 4.117 1.00 97.00 273 GLU A C 1
ATOM 2221 O O . GLU A 1 273 ? 31.445 -9.634 4.531 1.00 97.00 273 GLU A O 1
ATOM 2226 N N . LEU A 1 274 ? 32.184 -8.316 2.877 1.00 97.94 274 LEU A N 1
ATOM 2227 C CA . LEU A 1 274 ? 31.100 -8.655 1.955 1.00 97.94 274 LEU A CA 1
ATOM 2228 C C . LEU A 1 274 ? 31.253 -10.053 1.356 1.00 97.94 274 LEU A C 1
ATOM 2230 O O . LEU A 1 274 ? 30.247 -10.738 1.192 1.00 97.94 274 LEU A O 1
ATOM 2234 N N . GLU A 1 275 ? 32.485 -10.492 1.089 1.00 98.12 275 GLU A N 1
ATOM 2235 C CA . GLU A 1 275 ? 32.772 -11.849 0.613 1.00 98.12 275 GLU A CA 1
ATOM 2236 C C . GLU A 1 275 ? 32.279 -12.886 1.634 1.00 98.12 275 GLU A C 1
ATOM 2238 O O . GLU A 1 275 ? 31.540 -13.814 1.297 1.00 98.12 275 GLU A O 1
ATOM 2243 N N . ASP A 1 276 ? 32.615 -12.687 2.912 1.00 98.12 276 ASP A N 1
ATOM 2244 C CA . ASP A 1 276 ? 32.226 -13.608 3.978 1.00 98.12 276 ASP A CA 1
ATOM 2245 C C . ASP A 1 276 ? 30.723 -13.601 4.245 1.00 98.12 276 ASP A C 1
ATOM 2247 O O . ASP A 1 276 ? 30.137 -14.669 4.456 1.00 98.12 276 ASP A O 1
ATOM 2251 N N . VAL A 1 277 ? 30.101 -12.415 4.253 1.00 98.19 277 VAL A N 1
ATOM 2252 C CA . VAL A 1 277 ? 28.650 -12.295 4.430 1.00 98.19 277 VAL A CA 1
ATOM 2253 C C . VAL A 1 277 ? 27.926 -12.987 3.288 1.00 98.19 277 VAL A C 1
ATOM 2255 O O . VAL A 1 277 ? 27.011 -13.762 3.555 1.00 98.19 277 VAL A O 1
ATOM 2258 N N . LEU A 1 278 ? 28.336 -12.747 2.041 1.00 98.38 278 LEU A N 1
ATOM 2259 C CA . LEU A 1 278 ? 27.713 -13.353 0.869 1.00 98.38 278 LEU A CA 1
ATOM 2260 C C . LEU A 1 278 ? 27.827 -14.879 0.915 1.00 98.38 278 LEU A C 1
ATOM 2262 O O . LEU A 1 278 ? 26.815 -15.568 0.797 1.00 98.38 278 LEU A O 1
ATOM 2266 N N . LYS A 1 279 ? 29.029 -15.402 1.186 1.00 98.38 279 LYS A N 1
ATOM 2267 C CA . LYS A 1 279 ? 29.277 -16.843 1.322 1.00 98.38 279 LYS A CA 1
ATOM 2268 C C . LYS A 1 279 ? 28.407 -17.480 2.408 1.00 98.38 279 LYS A C 1
ATOM 2270 O O . LYS A 1 279 ? 27.750 -18.487 2.157 1.00 98.38 279 LYS A O 1
ATOM 2275 N N . HIS A 1 280 ? 28.365 -16.902 3.610 1.00 97.81 280 HIS A N 1
ATOM 2276 C CA . HIS A 1 280 ? 27.547 -17.452 4.698 1.00 97.81 280 HIS A CA 1
ATOM 2277 C C . HIS A 1 280 ? 26.050 -17.355 4.411 1.00 97.81 280 HIS A C 1
ATOM 2279 O O . HIS A 1 280 ? 25.306 -18.275 4.745 1.00 97.81 280 HIS A O 1
ATOM 2285 N N . HIS A 1 281 ? 25.604 -16.263 3.791 1.00 97.88 281 HIS A N 1
ATOM 2286 C CA . HIS A 1 281 ? 24.202 -16.093 3.435 1.00 97.88 281 HIS A CA 1
ATOM 2287 C C . HIS A 1 281 ? 23.768 -17.132 2.393 1.00 97.88 281 HIS A C 1
ATOM 2289 O O . HIS A 1 281 ? 22.719 -17.745 2.568 1.00 97.88 281 HIS A O 1
ATOM 2295 N N . TRP A 1 282 ? 24.609 -17.390 1.386 1.00 98.06 282 TRP A N 1
ATOM 2296 C CA . TRP A 1 282 ? 24.393 -18.429 0.376 1.00 98.06 282 TRP A CA 1
ATOM 2297 C C . TRP A 1 282 ? 24.281 -19.829 0.989 1.00 98.06 282 TRP A C 1
ATOM 2299 O O . TRP A 1 282 ? 23.351 -20.577 0.696 1.00 98.06 282 TRP A O 1
ATOM 2309 N N . LEU A 1 283 ? 25.198 -20.182 1.895 1.00 97.94 283 LEU A N 1
ATOM 2310 C CA . LEU A 1 283 ? 25.143 -21.471 2.587 1.00 97.94 283 LEU A CA 1
ATOM 2311 C C . LEU A 1 283 ? 23.884 -21.593 3.457 1.00 97.94 283 LEU A C 1
ATOM 2313 O O . LEU A 1 283 ? 23.247 -22.643 3.474 1.00 97.94 283 LEU A O 1
ATOM 2317 N N . TYR A 1 284 ? 23.482 -20.519 4.139 1.00 97.06 284 TYR A N 1
ATOM 2318 C CA . TYR A 1 284 ? 22.301 -20.517 5.006 1.00 97.06 284 TYR A CA 1
ATOM 2319 C C . TYR A 1 284 ? 20.989 -20.796 4.249 1.00 97.06 284 TYR A C 1
ATOM 2321 O O . TYR A 1 284 ? 20.074 -21.422 4.792 1.00 97.06 284 TYR A O 1
ATOM 2329 N N . THR A 1 285 ? 20.881 -20.357 2.993 1.00 96.38 285 THR A N 1
ATOM 2330 C CA . THR A 1 285 ? 19.681 -20.556 2.165 1.00 96.38 285 THR A CA 1
ATOM 2331 C C . THR A 1 285 ? 19.681 -21.872 1.380 1.00 96.38 285 THR A C 1
ATOM 2333 O O . THR A 1 285 ? 18.682 -22.180 0.728 1.00 96.38 285 THR A O 1
ATOM 2336 N N . SER A 1 286 ? 20.741 -22.684 1.476 1.00 97.06 286 SER A N 1
ATOM 2337 C CA . SER A 1 286 ? 20.839 -23.974 0.786 1.00 97.06 286 SER A CA 1
ATOM 2338 C C . SER A 1 286 ? 19.783 -24.973 1.267 1.00 97.06 286 SER A C 1
ATOM 2340 O O . SER A 1 286 ? 19.769 -25.387 2.429 1.00 97.06 286 SER A O 1
ATOM 2342 N N . LYS A 1 287 ? 18.925 -25.428 0.343 1.00 95.31 287 LYS A N 1
ATOM 2343 C CA . LYS A 1 287 ? 17.937 -26.486 0.609 1.00 95.31 287 LYS A CA 1
ATOM 2344 C C . LYS A 1 287 ? 18.583 -27.818 0.959 1.00 95.31 287 LYS A C 1
ATOM 2346 O O . LYS A 1 287 ? 18.069 -28.526 1.819 1.00 95.31 287 LYS A O 1
ATOM 2351 N N . TYR A 1 288 ? 19.727 -28.119 0.353 1.00 94.88 288 TYR A N 1
ATOM 2352 C CA . TYR A 1 288 ? 20.500 -29.315 0.667 1.00 94.88 288 TYR A CA 1
ATOM 2353 C C . TYR A 1 288 ? 20.906 -29.342 2.147 1.00 94.88 288 TYR A C 1
ATOM 2355 O O . TYR A 1 288 ? 20.625 -30.311 2.843 1.00 94.88 288 TYR A O 1
ATOM 2363 N N . LEU A 1 289 ? 21.464 -28.240 2.663 1.00 94.44 289 LEU A N 1
ATOM 2364 C CA . LEU A 1 289 ? 21.873 -28.152 4.070 1.00 94.44 289 LEU A CA 1
ATOM 2365 C C . LEU A 1 289 ? 20.679 -28.134 5.039 1.00 94.44 289 LEU A C 1
ATOM 2367 O O . LEU A 1 289 ? 20.768 -28.687 6.133 1.00 94.44 289 LEU A O 1
ATOM 2371 N N . GLN A 1 290 ? 19.549 -27.539 4.641 1.00 93.62 290 GLN A N 1
ATOM 2372 C CA . GLN A 1 290 ? 18.329 -27.514 5.459 1.00 93.62 290 GLN A CA 1
ATOM 2373 C C . GLN A 1 290 ? 17.755 -28.921 5.698 1.00 93.62 290 GLN A C 1
ATOM 2375 O O . GLN A 1 290 ? 17.356 -29.213 6.825 1.00 93.62 290 GLN A O 1
ATOM 2380 N N . LYS A 1 291 ? 17.799 -29.816 4.696 1.00 92.44 291 LYS A N 1
ATOM 2381 C CA . LYS A 1 291 ? 17.308 -31.203 4.821 1.00 92.44 291 LYS A CA 1
ATOM 2382 C C . LYS A 1 291 ? 17.999 -31.985 5.946 1.00 92.44 291 LYS A C 1
ATOM 2384 O O . LYS A 1 291 ? 17.328 -32.716 6.670 1.00 92.44 291 LYS A O 1
ATOM 2389 N N . PHE A 1 292 ? 19.305 -31.792 6.155 1.00 91.94 292 PHE A N 1
ATOM 2390 C CA . PHE A 1 292 ? 20.024 -32.444 7.261 1.00 91.94 292 PHE A CA 1
ATOM 2391 C C . PHE A 1 292 ? 19.463 -32.035 8.626 1.00 91.94 292 PHE A C 1
ATOM 2393 O O . PHE A 1 292 ? 19.260 -32.875 9.498 1.00 91.94 292 PHE A O 1
ATOM 2400 N N . MET A 1 293 ? 19.147 -30.750 8.810 1.00 89.25 293 MET A N 1
ATOM 2401 C CA . MET A 1 293 ? 18.593 -30.250 10.073 1.00 89.25 293 MET A CA 1
ATOM 2402 C C . MET A 1 293 ? 17.170 -30.758 10.345 1.00 89.25 293 MET A C 1
ATOM 2404 O O . MET A 1 293 ? 16.758 -30.832 11.503 1.00 89.25 293 MET A O 1
ATOM 2408 N N . GLU A 1 294 ? 16.414 -31.084 9.297 1.00 85.25 294 GLU A N 1
ATOM 2409 C CA . GLU A 1 294 ? 15.066 -31.652 9.396 1.00 85.25 294 GLU A CA 1
ATOM 2410 C C . GLU A 1 294 ? 15.104 -33.155 9.691 1.00 85.25 294 GLU A C 1
ATOM 2412 O O . GLU A 1 294 ? 14.382 -33.614 10.574 1.00 85.25 294 GLU A O 1
ATOM 2417 N N . ALA A 1 295 ? 16.009 -33.904 9.051 1.00 77.44 295 ALA A N 1
ATOM 2418 C CA . ALA A 1 295 ? 16.183 -35.343 9.269 1.00 77.44 295 ALA A CA 1
ATOM 2419 C C . ALA A 1 295 ? 16.507 -35.705 10.732 1.00 77.44 295 ALA A C 1
ATOM 2421 O O . ALA A 1 295 ? 16.152 -36.783 11.201 1.00 77.44 295 ALA A O 1
ATOM 2422 N N . HIS A 1 296 ? 17.136 -34.792 11.477 1.00 65.44 296 HIS A N 1
ATOM 2423 C CA . HIS A 1 296 ? 17.447 -34.979 12.896 1.00 65.44 296 HIS A CA 1
ATOM 2424 C C . HIS A 1 296 ? 16.302 -34.621 13.863 1.00 65.44 296 HIS A C 1
ATOM 2426 O O . HIS A 1 296 ? 16.446 -34.851 15.063 1.00 65.44 296 HIS A O 1
ATOM 2432 N N . LYS A 1 297 ? 15.177 -34.063 13.388 1.00 66.56 297 LYS A N 1
ATOM 2433 C CA . LYS A 1 297 ? 13.999 -33.790 14.236 1.00 66.56 297 LYS A CA 1
ATOM 2434 C C . LYS A 1 297 ? 13.080 -35.003 14.392 1.00 66.56 297 LYS A C 1
ATOM 2436 O O . LYS A 1 297 ? 12.482 -35.152 15.453 1.00 66.56 297 LYS A O 1
ATOM 2441 N N . ASP A 1 298 ? 13.043 -35.884 13.394 1.00 61.62 298 ASP A N 1
ATOM 2442 C CA . ASP A 1 298 ? 12.286 -37.137 13.423 1.00 61.62 298 ASP A CA 1
ATOM 2443 C C . ASP A 1 298 ? 13.254 -38.310 13.651 1.00 61.62 298 ASP A C 1
ATOM 2445 O O . ASP A 1 298 ? 13.813 -38.884 12.714 1.00 61.62 298 ASP A O 1
ATOM 2449 N N . SER A 1 299 ? 13.492 -38.670 14.919 1.00 55.91 299 SER A N 1
ATOM 2450 C CA . SER A 1 299 ? 14.508 -39.668 15.315 1.00 55.91 299 SER A CA 1
ATOM 2451 C C . SER A 1 299 ? 14.306 -41.070 14.720 1.00 55.91 299 SER A C 1
ATOM 2453 O O . SER A 1 299 ? 15.239 -41.869 14.715 1.00 55.91 299 SER A O 1
ATOM 2455 N N . SER A 1 300 ? 13.129 -41.365 14.164 1.00 55.19 300 SER A N 1
ATOM 2456 C CA . SER A 1 300 ? 12.821 -42.609 13.452 1.00 55.19 300 SER A CA 1
ATOM 2457 C C . SER A 1 300 ? 13.390 -42.676 12.026 1.00 55.19 300 SER A C 1
ATOM 2459 O O . SER A 1 300 ? 13.554 -43.777 11.508 1.00 55.19 300 SER A O 1
ATOM 2461 N N . LYS A 1 301 ? 13.744 -41.540 11.400 1.00 52.22 301 LYS A N 1
ATOM 2462 C CA . LYS A 1 301 ? 14.393 -41.487 10.070 1.00 52.22 301 LYS A CA 1
ATOM 2463 C C . LYS A 1 301 ? 15.894 -41.198 10.121 1.00 52.22 301 LYS A C 1
ATOM 2465 O O . LYS A 1 301 ? 16.599 -41.475 9.154 1.00 52.22 301 LYS A O 1
ATOM 2470 N N . ALA A 1 302 ? 16.405 -40.698 11.246 1.00 49.72 302 ALA A N 1
ATOM 2471 C CA . ALA A 1 302 ? 17.818 -40.348 11.403 1.00 49.72 302 ALA A CA 1
ATOM 2472 C C . ALA A 1 302 ? 18.785 -41.542 11.225 1.00 49.72 302 ALA A C 1
ATOM 2474 O O . ALA A 1 302 ? 19.944 -41.337 10.878 1.00 49.72 302 ALA A O 1
ATOM 2475 N N . LEU A 1 303 ? 18.314 -42.780 11.423 1.00 47.97 303 LEU A N 1
ATOM 2476 C CA . LEU A 1 303 ? 19.100 -44.012 11.246 1.00 47.97 303 LEU A CA 1
ATOM 2477 C C . LEU A 1 303 ? 19.097 -44.566 9.807 1.00 47.97 303 LEU A C 1
ATOM 2479 O O . LEU A 1 303 ? 19.832 -45.509 9.534 1.00 47.97 303 LEU A O 1
ATOM 2483 N N . GLN A 1 304 ? 18.300 -43.997 8.893 1.00 51.25 304 GLN A N 1
ATOM 2484 C CA . GLN A 1 304 ? 18.207 -44.419 7.483 1.00 51.25 304 GLN A CA 1
ATOM 2485 C C . GLN A 1 304 ? 18.800 -43.404 6.498 1.00 51.25 304 GLN A C 1
ATOM 2487 O O . GLN A 1 304 ? 18.746 -43.620 5.292 1.00 51.25 304 GLN A O 1
ATOM 2492 N N . ALA A 1 305 ? 19.389 -42.308 6.983 1.00 49.09 305 ALA A N 1
ATOM 2493 C CA . ALA A 1 305 ? 20.097 -41.350 6.138 1.00 49.09 305 ALA A CA 1
ATOM 2494 C C . ALA A 1 305 ? 21.479 -41.900 5.728 1.00 49.09 305 ALA A C 1
ATOM 2496 O O . ALA A 1 305 ? 22.521 -41.367 6.105 1.00 49.09 305 ALA A O 1
ATOM 2497 N N . THR A 1 306 ? 21.493 -42.999 4.978 1.00 50.94 306 THR A N 1
ATOM 2498 C CA . THR A 1 306 ? 22.642 -43.416 4.174 1.00 50.94 306 THR A CA 1
ATOM 2499 C C . THR A 1 306 ? 22.574 -42.699 2.835 1.00 50.94 306 THR A C 1
ATOM 2501 O O . THR A 1 306 ? 21.516 -42.638 2.217 1.00 50.94 306 THR A O 1
ATOM 2504 N N . ILE A 1 307 ? 23.703 -42.133 2.410 1.00 52.53 307 ILE A N 1
ATOM 2505 C CA . ILE A 1 307 ? 23.867 -41.555 1.075 1.00 52.53 307 ILE A CA 1
ATOM 2506 C C . ILE A 1 307 ? 23.640 -42.685 0.069 1.00 52.53 307 ILE A C 1
ATOM 2508 O O . ILE A 1 307 ? 24.462 -43.598 0.009 1.00 52.53 307 ILE A O 1
ATOM 2512 N N . ASP A 1 308 ? 22.551 -42.627 -0.695 1.00 46.09 308 ASP A N 1
ATOM 2513 C CA . ASP A 1 308 ? 22.422 -43.414 -1.916 1.00 46.09 308 ASP A CA 1
ATOM 2514 C C . ASP A 1 308 ? 22.928 -42.547 -3.082 1.00 46.09 308 ASP A C 1
ATOM 2516 O O . ASP A 1 308 ? 22.271 -41.572 -3.454 1.00 46.09 308 ASP A O 1
ATOM 2520 N N . PRO A 1 309 ? 24.129 -42.810 -3.628 1.00 51.16 309 PRO A N 1
ATOM 2521 C CA . PRO A 1 309 ? 24.687 -42.020 -4.725 1.00 51.16 309 PRO A CA 1
ATOM 2522 C C . PRO A 1 309 ? 23.894 -42.153 -6.039 1.00 51.16 309 PRO A C 1
ATOM 2524 O O . PRO A 1 309 ? 24.205 -41.452 -7.004 1.00 51.16 309 PRO A O 1
ATOM 2527 N N . VAL A 1 310 ? 22.869 -43.012 -6.093 1.00 46.09 310 VAL A N 1
ATOM 2528 C CA . VAL A 1 310 ? 22.029 -43.221 -7.281 1.00 46.09 310 VAL A CA 1
ATOM 2529 C C . VAL A 1 310 ? 20.920 -42.161 -7.417 1.00 46.09 310 VAL A C 1
ATOM 2531 O O . VAL A 1 310 ? 20.573 -41.803 -8.537 1.00 46.09 310 VAL A O 1
ATOM 2534 N N . GLU A 1 311 ? 20.443 -41.540 -6.327 1.00 46.16 311 GLU A N 1
ATOM 2535 C CA . GLU A 1 311 ? 19.436 -40.451 -6.404 1.00 46.16 311 GLU A CA 1
ATOM 2536 C C . GLU A 1 311 ? 20.007 -39.115 -6.935 1.00 46.16 311 GLU A C 1
ATOM 2538 O O . GLU A 1 311 ? 19.277 -38.142 -7.128 1.00 46.16 311 GLU A O 1
ATOM 2543 N N . SER A 1 312 ? 21.316 -39.045 -7.200 1.00 42.28 312 SER A N 1
ATOM 2544 C CA . SER A 1 312 ? 21.972 -37.884 -7.823 1.00 42.28 312 SER A CA 1
ATOM 2545 C C . SER A 1 312 ? 21.953 -37.881 -9.359 1.00 42.28 312 SER A C 1
ATOM 2547 O O . SER A 1 312 ? 22.450 -36.921 -9.946 1.00 42.28 312 SER A O 1
ATOM 2549 N N . GLN A 1 313 ? 21.393 -38.904 -10.018 1.00 39.81 313 GLN A N 1
ATOM 2550 C CA . GLN A 1 313 ? 21.396 -39.017 -11.487 1.00 39.81 313 GLN A CA 1
ATOM 2551 C C . GLN A 1 313 ? 20.199 -38.365 -12.203 1.00 39.81 313 GLN A C 1
ATOM 2553 O O . GLN A 1 313 ? 20.275 -38.146 -13.409 1.00 39.81 313 GLN A O 1
ATOM 2558 N N . ASP A 1 314 ? 19.154 -37.929 -11.493 1.00 40.19 314 ASP A N 1
ATOM 2559 C CA . ASP A 1 314 ? 17.961 -37.321 -12.120 1.00 40.19 314 ASP A CA 1
ATOM 2560 C C . ASP A 1 314 ? 18.190 -35.906 -12.709 1.00 40.19 314 ASP A C 1
ATOM 2562 O O . ASP A 1 314 ? 17.249 -35.246 -13.150 1.00 40.19 314 ASP A O 1
ATOM 2566 N N . TYR A 1 315 ? 19.436 -35.421 -12.742 1.00 41.88 315 TYR A N 1
ATOM 2567 C CA . TYR A 1 315 ? 19.814 -34.143 -13.361 1.00 41.88 315 TYR A CA 1
ATOM 2568 C C . TYR A 1 315 ? 20.673 -34.285 -14.628 1.00 41.88 315 TYR A C 1
ATOM 2570 O O . TYR A 1 315 ? 21.036 -33.260 -15.207 1.00 41.88 315 TYR A O 1
ATOM 2578 N N . GLU A 1 316 ? 20.992 -35.503 -15.085 1.00 39.25 316 GLU A N 1
ATOM 2579 C CA . GLU A 1 316 ? 21.813 -35.702 -16.294 1.00 39.25 316 GLU A CA 1
ATOM 2580 C C . GLU A 1 316 ? 21.016 -35.900 -17.596 1.00 39.25 316 GLU A C 1
ATOM 2582 O O . GLU A 1 316 ? 21.625 -35.872 -18.661 1.00 39.25 316 GLU A O 1
ATOM 2587 N N . ASP A 1 317 ? 19.677 -35.983 -17.562 1.00 36.69 317 ASP A N 1
ATOM 2588 C CA . ASP A 1 317 ? 18.864 -36.256 -18.767 1.00 36.69 317 ASP A CA 1
ATOM 2589 C C . ASP A 1 317 ? 17.971 -35.086 -19.235 1.00 36.69 317 ASP A C 1
ATOM 2591 O O . ASP A 1 317 ? 16.881 -35.266 -19.772 1.00 36.69 317 ASP A O 1
ATOM 2595 N N . MET A 1 318 ? 18.448 -33.846 -19.076 1.00 37.25 318 MET A N 1
ATOM 2596 C CA . MET A 1 318 ? 18.020 -32.734 -19.943 1.00 37.25 318 MET A CA 1
ATOM 2597 C C . MET A 1 318 ? 19.128 -32.417 -20.946 1.00 37.25 318 MET A C 1
ATOM 2599 O O . MET A 1 318 ? 19.734 -31.343 -20.943 1.00 37.25 318 MET A O 1
ATOM 2603 N N . SER A 1 319 ? 19.398 -33.401 -21.801 1.00 36.16 319 SER A N 1
ATOM 2604 C CA . SER A 1 319 ? 20.114 -33.208 -23.055 1.00 36.16 319 SER A CA 1
ATOM 2605 C C . SER A 1 319 ? 19.456 -32.084 -23.862 1.00 36.16 319 SER A C 1
ATOM 2607 O O . SER A 1 319 ? 18.247 -32.071 -24.085 1.00 36.16 319 SER A O 1
ATOM 2609 N N . LEU A 1 320 ? 20.289 -31.137 -24.290 1.00 45.75 320 LEU A N 1
ATOM 2610 C CA . LEU A 1 320 ? 19.987 -30.089 -25.253 1.00 45.75 320 LEU A CA 1
ATOM 2611 C C . LEU A 1 320 ? 19.301 -30.639 -26.515 1.00 45.75 320 LEU A C 1
ATOM 2613 O O . LEU A 1 320 ? 19.979 -31.177 -27.384 1.00 45.75 320 LEU A O 1
ATOM 2617 N N . ASP A 1 321 ? 18.013 -30.348 -26.684 1.00 32.84 321 ASP A N 1
ATOM 2618 C CA . ASP A 1 321 ? 17.389 -30.238 -28.005 1.00 32.84 321 ASP A CA 1
ATOM 2619 C C . ASP A 1 321 ? 17.100 -28.761 -28.298 1.00 32.84 321 ASP A C 1
ATOM 2621 O O . ASP A 1 321 ? 15.979 -28.260 -28.217 1.00 32.84 321 ASP A O 1
ATOM 2625 N N . ILE A 1 322 ? 18.164 -28.037 -28.659 1.00 39.84 322 ILE A N 1
ATOM 2626 C CA . ILE A 1 322 ? 18.038 -26.820 -29.465 1.00 39.84 322 ILE A CA 1
ATOM 2627 C C . ILE A 1 322 ? 17.743 -27.291 -30.891 1.00 39.84 322 ILE A C 1
ATOM 2629 O O . ILE A 1 322 ? 18.647 -27.499 -31.704 1.00 39.84 322 ILE A O 1
ATOM 2633 N N . LEU A 1 323 ? 16.461 -27.473 -31.197 1.00 35.59 323 LEU A N 1
ATOM 2634 C CA . LEU A 1 323 ? 16.000 -27.570 -32.573 1.00 35.59 323 LEU A CA 1
ATOM 2635 C C . LEU A 1 323 ? 15.911 -26.162 -33.163 1.00 35.59 323 LEU A C 1
ATOM 2637 O O . LEU A 1 323 ? 15.072 -25.345 -32.794 1.00 35.59 323 LEU A O 1
ATOM 2641 N N . LYS A 1 324 ? 16.829 -25.916 -34.098 1.00 36.22 324 LYS A N 1
ATOM 2642 C CA . LYS A 1 324 ? 16.750 -24.893 -35.139 1.00 36.22 324 LYS A CA 1
ATOM 2643 C C . LYS A 1 324 ? 15.363 -24.903 -35.798 1.00 36.22 324 LYS A C 1
ATOM 2645 O O . LYS A 1 324 ? 15.044 -25.913 -36.421 1.00 36.22 324 LYS A O 1
ATOM 2650 N N . VAL A 1 325 ? 14.644 -23.779 -35.743 1.00 37.50 325 VAL A N 1
ATOM 2651 C CA . VAL A 1 325 ? 14.064 -23.040 -36.890 1.00 37.50 325 VAL A CA 1
ATOM 2652 C C . VAL A 1 325 ? 13.988 -21.572 -36.498 1.00 37.50 325 VAL A C 1
ATOM 2654 O O . VAL A 1 325 ? 13.407 -21.291 -35.428 1.00 37.50 325 VAL A O 1
#

InterPro domains:
  IPR024627 V(D)J recombination-activating protein 1 [PTHR11539] (1-322)
  IPR058555 V(D)J recombination-activating protein 1, ZnC2 domain [PF26101] (15-76)
  IPR058556 V(D)J recombination-activating protein 1, ZnH2 domain [PF26104] (79-241)
  IPR058557 V(D)J recombination-activating protein 1, C-terminal domain [PF26105] (249-300)

pLDDT: mean 92.55, std 15.14, range [32.84, 98.75]

Sequence (325 aa):
MVREMEGLEASGSTYVCTLCDSTRAEASENMVLHSVTRSHVENLDRYEIWRTNPFSESVDELRDRVKGVSAKPFMEMHPTLDALHCDIGNATEFYKIFQDEIGEVYKKVNPSREERRSWRAALDKQLRKKLKVKPVMRMNGNYARRLMTQEAVDVVCELVPSEERREALRELMSIYVQMKPVWRATCPAKECPDQLCRFSFNSQRFADLLSSTFKYRYNGKITNYLHKTLAHVPEIIERDGSIGAWASEGNESANKLFRRFRKMNARQSKAFELEDVLKHHWLYTSKYLQKFMEAHKDSSKALQATIDPVESQDYEDMSLDILKV

Foldseek 3Di:
DLCVLLQADDCVDQQNEPFFLHGFQRCLVPQAADGGDDFSVLLQVLQVCLVVVPVVDDPVVSCSVSSGRPGHNDDTDDRADALFVLLQQVLVVLLVVLLCQLLVCVVVVDDDPVSSVVSNVVLQVLCCVPVVDHDDPGRGSVNSVSCLDLVNLVSSLVSGDDPVVSVLSSLLSVLCVLQSCLQAPLQCCPPPVPSLVCNLVSLVVNSVSCVPVVVSPSNSGDHSSSSCSSYCSNVNCVVVSHNNNVHCPVVVVVVVLLVCCLVPFWDPDPVTSVVRSVVVSVVVPDPVVVVLVVQVVPVVRVVVPDDDVVVVCPPVPPPDPPDDD

Secondary structure (DSSP, 8-state):
-HHHHTTBPPTTSSB--SSS--BTTHHHHSSS-------HHHHHHHHHHHHH-TT---HHHHHHHTTTB-S---S---S---HHHHHHHHHHHHHHHHHHHHTTTTT-SS--HHHHHHHHHHHHHHHHHHH-PPP-SS--HHHHHHHSSHHHHHHHHTT-S-HHHHHHHHHHHHHHHHHTTTTTSSSHHHH-HHHHHTHHHHHHHHHHHHHTTTHHHHTT---HHHHHHHHTHHHHHHHHS-SGGG-THHHHHHHHHHHHHHHHSS-SSTTTHHHHHHHHHHHHT-HHHHHHHHHTTSTTTTTS----TTTT-TTS---------

=== Feature glossary ===
Key to the feature types in this record:

Secondary structure (8-state, DSSP). Secondary structure is the local, repeating backbone conformation. DSSP classifies it into eight states by reading the hydrogen-bond network: three helix types (H, G, I), two β types (E, B), two non-regular types (T, S), and unstructured coil (-).

Backbone torsions (φ/ψ). Backbone dihedral angles. Every residue except chain termini has a φ (preceding-C → N → Cα → C) and a ψ (N → Cα → C → next-N). They are reported in degrees following the IUPAC sign convention. Secondary structure is essentially a statement about which (φ, ψ) basin each residue occupies.

Predicted aligned error. Predicted Aligned Error (PAE) is an AlphaFold confidence matrix: entry (i, j) is the expected error in the position of residue j, in ångströms, when the prediction is superimposed on the true structure at residue i. Low PAE within a block of residues means that block is internally rigid and well-predicted; high PAE between two blocks means their relative placement is uncertain even if each block individually is confident.

B-factor. B-factor (Debye–Waller factor) reflects atomic displacement in the crystal lattice. It is an experimental observable (units Å²), not a prediction; low values mean the atom is pinned down, high values mean it moves or is heterogeneous across the crystal.

Secondary structure (3-state, P-SEA). Three-state secondary structure (P-SEA) collapses the eight DSSP classes into helix (a), strand (b), and coil (c). P-SEA assigns these from Cα geometry alone — distances and angles — without requiring backbone oxygens, so it works on any Cα trace.

Sequence. Primary structure: the covalent order of the twenty standard amino acids along the backbone. Two proteins with the same sequence will (almost always) fold to the same structure; two with 30% identity often share a fold but not the details.

pLDDT. pLDDT is the predicted lDDT-Cα score: AlphaFold's confidence that the local environment of each residue (all inter-atomic distances within 15 Å) is correctly placed. It is a per-residue number between 0 and 100, with higher meaning more reliable.

InterPro / GO / CATH / organism. Functional annotations link the protein 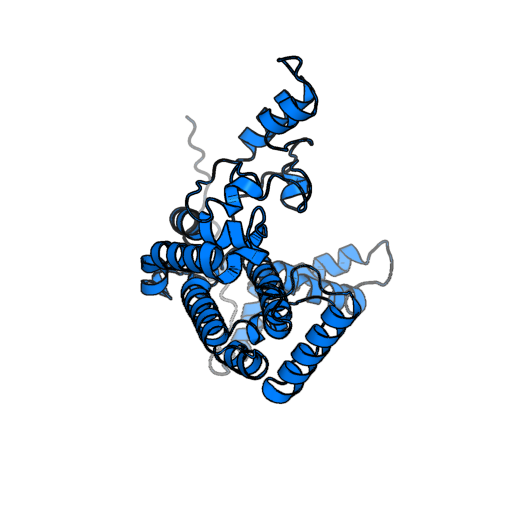to curated databases. InterPro entries identify conserved domains and families by matching the sequence against member-database signatures (Pfam, PROSITE, CDD, …). Gene Ontology (GO) terms describe molecular function, biological process, and cellular component in a controlled vocabulary. CATH places the structure in a hierarchical fold classification (Class/Architecture/Topology/Homologous-superfamily). The organism is the source species.

Contact-map, Ramachandran, and PAE plots. Three diagnostic plots accompany the record. The Cα contact map visualizes the tertiary structure as a 2D adjacency matrix (8 Å cutoff, sequence-local contacts suppressed). The Ramachandran plot shows the distribution of backbone (φ, ψ) torsions, with points in the α and β basins reflecting secondary structure content. The PAE plot shows AlphaFold's inter-residue confidence as a color matrix.

mmCIF coordinates. The mmCIF table is the protein's shape written out atom by atom. For each backbone N, Cα, C, and carbonyl O, it records an (x, y, z) coordinate triple in Å plus the residue type, chain letter, and residue number.

Radius of gyration, Cα contacts, bounding box. Three whole-structure scalars: the radius of gyration (RMS distance of Cα from centroid, in Å), the count of Cα–Cα contacts (pairs closer than 8 Å and separated by more than four residues in sequence — i.e. tertiary, not local, contacts), and the bounding-box dimensions. Together they distinguish compact globular folds from extended fibres or disordered chains.

Foldseek 3Di. The Foldseek 3Di string encodes local tertiary geometry as a 20-letter alphabet — one character per residue — derived from the relative positions of nearby Cα atoms. Unlike the amino-acid sequence, 3Di is a direct function of the 3D structure, so two proteins with the same fold have similar 3Di strings even at low sequence identity.

Rendered structure images. Six rendered views show the 3D structure from the faces of a cube — i.e. along ±x, ±y, ±z. Rendering representation is drawn randomly per protein from cartoon (secondary-structure ribbons), sticks (backbone bonds), or molecular surface; coloring is either N→C rainbow (blue at the N-terminus through red at the C-terminus) or one color per chain.

Nearest PDB structures. The Foldseek neighbor list gives the closest experimentally determined structures in the PDB, ranked by structural alignment. TM-score near 1 means near-identical fold; near 0.3 means only rough topology match. This is how one finds what a novel AlphaFold prediction most resembles in the solved-structure universe.

Solvent-accessible surface area. SASA measures how much of the protein is reachable by solvent. It is computed by rolling a water-sized probe over the atomic surface and summing the exposed area (Å²). Per-residue SASA distinguishes core (buried, low SASA) from surface (exposed, high SASA) residues; total SASA is a whole-molecule size measure.